Protein AF-A0A368FAE1-F1 (afdb_monomer)

Radius of gyration: 27.62 Å; Cα contacts (8 Å, |Δi|>4): 243; chains: 1; bounding box: 88×65×60 Å

Secondary structure (DSSP, 8-state):
---SHHHHHHHHHHHHHHHHHHSPPPHHHHHHHHHHHHHHHHHHHHHHHHHHHHHHHHHHHHHHHHHHHHHHHHHHTT--PPPPPPPPPPSSPPPPHHHHHHHHHHH-TTS-TT-EEEEETTEEEEHHHHGGGSTTPPPPHHHHHHHHHHHHHHHHH-TTSPPEEE--TTHHHHHHHH-GGGTTTTTTT--GGGSSEEEEEEEETTEEEEEEEETTTTEEEEE-TT----HHHHHHHHHHHHHHIIIIISSPPP-TT-EEEEE---

Mean predicted aligned error: 14.58 Å

Nearest PDB structures (foldseek):
  2ckg-assembly2_B  TM=9.629E-01  e=1.658E-20  Homo sapiens
  2xph-assembly1_A  TM=9.645E-01  e=3.099E-20  Homo sapiens
  2g4d-assembly2_C  TM=9.923E-01  e=8.602E-18  Homo sapiens
  2io1-assembly3_E  TM=9.627E-01  e=4.063E-18  Homo sapiens
  3zo5-assembly1_A  TM=9.420E-01  e=3.439E-16  Homo sapiens

InterPro domains:
  IPR003653 Ulp1 protease family, C-terminal catalytic domain [PF02902] (137-257)
  IPR003653 Ulp1 protease family, C-terminal catalytic domain [PS50600] (123-266)
  IPR038765 Papain-like cysteine peptidase superfamily [SSF54001] (92-263)

Solvent-accessible surface area (backbone atoms only — not comparable to full-atom values): 15571 Å² total; per-residue (Å²): 142,88,84,69,63,72,64,52,53,55,49,52,52,51,50,53,54,49,55,61,70,70,51,77,78,48,75,65,58,51,50,51,50,51,51,52,53,52,48,53,52,51,50,50,52,52,52,50,54,50,50,51,50,52,52,50,51,54,51,51,52,56,47,52,52,49,51,50,53,52,47,54,54,39,49,73,72,69,47,86,73,80,80,76,76,78,74,78,72,75,91,67,81,80,80,52,69,72,55,51,53,48,50,57,56,47,60,40,78,89,52,71,50,80,44,74,78,50,76,54,100,91,44,75,40,25,27,57,50,61,35,21,74,47,90,87,48,72,72,50,61,68,52,52,42,52,52,43,48,51,52,26,51,51,18,68,73,38,90,89,45,69,37,42,44,60,55,51,55,62,49,50,59,38,42,75,76,63,32,58,81,72,51,66,68,77,52,73,91,51,67,73,86,80,32,36,30,38,40,37,37,35,70,59,95,87,46,78,34,40,36,38,38,31,62,79,75,34,31,40,40,37,41,25,95,85,61,66,82,62,66,64,58,57,52,51,51,51,53,42,50,36,53,49,29,42,71,77,69,70,38,88,60,80,68,83,85,50,48,79,43,78,46,58,90,126

pLDDT: mean 84.07, std 15.81, range [32.69, 98.81]

Foldseek 3Di:
DDDPPVVVVVVVVVVVVVVVVPDDDDPVNVVVVVVVVVVVVVVVVVVVVVVVVVVVVVVVVVVVVVVVVVVVVCVVVVHDDDDDDPDDPPPDDDDDPVVVVVLVVLLPPVDDQQQFDDADPNQTDGSVQSNCVPDPRQHDQSVVQVVVVVVQVCQVVDPPHFREDEDGACVLVCCLPPNQVSCLCVCVPHDRLVTQKYWYWYDDPRAIWIWMQGNVQLEIETGDASLDDDVVSQVSVVRNVQVNCCSPVVDGDDSVPHYYYHDDDD

Sequence (266 aa):
MSSRSGGIEKLTELLSRMNTITQRPTPHTIFERFKDELREKTEREIALKEEIRIRNLAGLYRRETAEEDIRKNLELVGIRVPPRKPKVKDEFPPLPDEALDLCQRIWNRRLPQSEEFSEAFGIKLTRKDLSTLSGLDWLNDEVINFYLQLVCQRSTEAKDLPKAYAFNTFFYANISTKGYASVKRWTRKVDIFAHDVLLVPVHLSVHWCMAVIDLGKKRIDYYDSLLGRNQRCLEDLKNYLVEESKDKKKQPFSFDGWEFNLRTVS

Organism: Ancylostoma caninum (NCBI:txid29170)

Structure (mmCIF, N/CA/C/O backbone):
data_AF-A0A368FAE1-F1
#
_entry.id   AF-A0A368FAE1-F1
#
loop_
_atom_site.group_PDB
_atom_site.id
_atom_site.type_symbol
_atom_site.label_atom_id
_atom_site.label_alt_id
_atom_site.label_comp_id
_atom_site.label_asym_id
_atom_site.label_entity_id
_atom_site.label_seq_id
_atom_site.pdbx_PDB_ins_code
_atom_site.Cartn_x
_atom_site.Cartn_y
_atom_site.Cartn_z
_atom_site.occupancy
_atom_site.B_iso_or_equiv
_atom_site.auth_seq_id
_atom_site.auth_comp_id
_atom_site.auth_asym_id
_atom_site.auth_atom_id
_atom_site.pdbx_PDB_model_num
ATOM 1 N N . MET A 1 1 ? 66.736 18.858 -18.504 1.00 45.09 1 MET A N 1
ATOM 2 C CA . MET A 1 1 ? 66.319 18.609 -17.106 1.00 45.09 1 MET A CA 1
ATOM 3 C C . MET A 1 1 ? 64.839 18.231 -17.089 1.00 45.09 1 MET A C 1
ATOM 5 O O . MET A 1 1 ? 64.022 19.132 -17.075 1.00 45.09 1 MET A O 1
ATOM 9 N N . SER A 1 2 ? 64.474 16.946 -17.157 1.00 50.03 2 SER A N 1
ATOM 10 C CA . SER A 1 2 ? 63.122 16.477 -16.782 1.00 50.03 2 SER A CA 1
ATOM 11 C C . SER A 1 2 ? 63.081 14.945 -16.776 1.00 50.03 2 SER A C 1
ATOM 13 O O . SER A 1 2 ? 62.845 14.315 -17.799 1.00 50.03 2 SER A O 1
ATOM 15 N N . SER A 1 3 ? 63.407 14.328 -15.641 1.00 52.22 3 SER A N 1
ATOM 16 C CA . SER A 1 3 ? 63.222 12.878 -15.430 1.00 52.22 3 SER A CA 1
ATOM 17 C C . SER A 1 3 ? 63.124 12.500 -13.945 1.00 52.22 3 SER A C 1
ATOM 19 O O . SER A 1 3 ? 63.404 11.368 -13.565 1.00 52.22 3 SER A O 1
ATOM 21 N N . ARG A 1 4 ? 62.727 13.448 -13.079 1.00 50.34 4 ARG A N 1
ATOM 22 C CA . ARG A 1 4 ? 62.584 13.219 -11.628 1.00 50.34 4 ARG A CA 1
ATOM 23 C C . ARG A 1 4 ? 61.133 13.161 -11.119 1.00 50.34 4 ARG A C 1
ATOM 25 O O . ARG A 1 4 ? 60.956 12.751 -9.979 1.00 50.34 4 ARG A O 1
ATOM 32 N N . SER A 1 5 ? 60.102 13.505 -11.908 1.00 55.31 5 SER A N 1
ATOM 33 C CA . SER A 1 5 ? 58.715 13.565 -11.389 1.00 55.31 5 SER A CA 1
ATOM 34 C C . SER A 1 5 ? 57.984 12.214 -11.357 1.00 55.31 5 SER A C 1
ATOM 36 O O . SER A 1 5 ? 57.283 11.937 -10.390 1.00 55.31 5 SER A O 1
ATOM 38 N N . GLY A 1 6 ? 58.212 11.320 -12.327 1.00 56.19 6 GLY A N 1
ATOM 39 C CA . GLY A 1 6 ? 57.481 10.041 -12.408 1.00 56.19 6 GLY A CA 1
ATOM 40 C C . GLY A 1 6 ? 57.811 9.027 -11.300 1.00 56.19 6 GLY A C 1
ATOM 41 O O . GLY A 1 6 ? 57.015 8.137 -11.008 1.00 56.19 6 GLY A O 1
ATOM 42 N N . GLY A 1 7 ? 58.977 9.155 -10.655 1.00 60.44 7 GLY A N 1
ATOM 43 C CA . GLY A 1 7 ? 59.330 8.338 -9.488 1.00 60.44 7 GLY A CA 1
ATOM 44 C C . GLY A 1 7 ? 58.612 8.785 -8.213 1.00 60.44 7 GLY A C 1
ATOM 45 O O . GLY A 1 7 ? 58.253 7.951 -7.387 1.00 60.44 7 GLY A O 1
ATOM 46 N N . ILE A 1 8 ? 58.361 10.091 -8.080 1.00 64.62 8 ILE A N 1
ATOM 47 C CA . ILE A 1 8 ? 57.697 10.684 -6.914 1.00 64.62 8 ILE A CA 1
ATOM 48 C C . ILE A 1 8 ? 56.197 10.367 -6.942 1.00 64.62 8 ILE A C 1
ATOM 50 O O . ILE A 1 8 ? 55.649 10.020 -5.903 1.00 64.62 8 ILE A O 1
ATOM 54 N N . GLU A 1 9 ? 55.562 10.381 -8.119 1.00 69.00 9 GLU A N 1
ATOM 55 C CA . GLU A 1 9 ? 54.143 10.020 -8.288 1.00 69.00 9 GLU A CA 1
ATOM 56 C C . GLU A 1 9 ? 53.851 8.548 -7.963 1.00 69.00 9 GLU A C 1
ATOM 58 O O . GLU A 1 9 ? 52.876 8.233 -7.283 1.00 69.00 9 GLU A O 1
ATOM 63 N N . LYS A 1 10 ? 54.732 7.629 -8.376 1.00 71.31 10 LYS A N 1
ATOM 64 C CA . LYS A 1 10 ? 54.598 6.209 -8.008 1.00 71.31 10 LYS A CA 1
ATOM 65 C C . LYS A 1 10 ? 54.790 5.984 -6.510 1.00 71.31 10 LYS A C 1
ATOM 67 O O . LYS A 1 10 ? 54.129 5.127 -5.928 1.00 71.31 10 LYS A O 1
ATOM 72 N N . LEU A 1 11 ? 55.678 6.754 -5.880 1.00 66.81 11 LEU A N 1
ATOM 73 C CA . LEU A 1 11 ? 55.886 6.720 -4.434 1.00 66.81 11 LEU A CA 1
ATOM 74 C C . LEU A 1 11 ? 54.681 7.281 -3.673 1.00 66.81 11 LEU A C 1
ATOM 76 O O . LEU A 1 11 ? 54.269 6.669 -2.694 1.00 66.81 11 LEU A O 1
ATOM 80 N N . THR A 1 12 ? 54.070 8.382 -4.115 1.00 72.69 12 THR A N 1
ATOM 81 C CA . THR A 1 12 ? 52.861 8.923 -3.472 1.00 72.69 12 THR A CA 1
ATOM 82 C C . THR A 1 12 ? 51.652 8.009 -3.645 1.00 72.69 12 THR A C 1
ATOM 84 O O . THR A 1 12 ? 50.884 7.846 -2.696 1.00 72.69 12 THR A O 1
ATOM 87 N N . GLU A 1 13 ? 51.505 7.346 -4.793 1.00 73.50 13 GLU A N 1
ATOM 88 C CA . GLU A 1 13 ? 50.450 6.350 -5.004 1.00 73.50 13 GLU A CA 1
ATOM 89 C C . GLU A 1 13 ? 50.650 5.109 -4.117 1.00 73.50 13 GLU A C 1
ATOM 91 O O . GLU A 1 13 ? 49.707 4.641 -3.475 1.00 73.50 13 GLU A O 1
ATOM 96 N N . LEU A 1 14 ? 51.887 4.611 -4.001 1.00 69.75 14 LEU A N 1
ATOM 97 C CA . LEU A 1 14 ? 52.221 3.510 -3.093 1.00 69.75 14 LEU A CA 1
ATOM 98 C C . LEU A 1 14 ? 52.004 3.890 -1.625 1.00 69.75 14 LEU A C 1
ATOM 100 O O . LEU A 1 14 ? 51.426 3.107 -0.878 1.00 69.75 14 LEU A O 1
ATOM 104 N N . LEU A 1 15 ? 52.391 5.099 -1.214 1.00 64.62 15 LEU A N 1
ATOM 105 C CA . LEU A 1 15 ? 52.186 5.589 0.152 1.00 64.62 15 LEU A CA 1
ATOM 106 C C . LEU A 1 15 ? 50.697 5.801 0.474 1.00 64.62 15 LEU A C 1
ATOM 108 O O . LEU A 1 15 ? 50.266 5.497 1.584 1.00 64.62 15 LEU A O 1
ATOM 112 N N . SER A 1 16 ? 49.889 6.237 -0.496 1.00 67.94 16 SER A N 1
ATOM 113 C CA . SER A 1 16 ? 48.424 6.322 -0.373 1.00 67.94 16 SER A CA 1
ATOM 114 C C . SER A 1 16 ? 47.778 4.937 -0.208 1.00 67.94 16 SER A C 1
ATOM 116 O O . SER A 1 16 ? 46.932 4.732 0.670 1.00 67.94 16 SER A O 1
ATOM 118 N N . ARG A 1 17 ? 48.241 3.948 -0.985 1.00 63.94 17 ARG A N 1
ATOM 119 C CA . ARG A 1 17 ? 47.821 2.541 -0.868 1.00 63.94 17 ARG A CA 1
ATOM 120 C C . ARG A 1 17 ? 48.270 1.906 0.454 1.00 63.94 17 ARG A C 1
ATOM 122 O O . ARG A 1 17 ? 47.530 1.138 1.053 1.00 63.94 17 ARG A O 1
ATOM 129 N N . MET A 1 18 ? 49.450 2.255 0.962 1.00 60.19 18 MET A N 1
ATOM 130 C CA . MET A 1 18 ? 49.919 1.781 2.270 1.00 60.19 18 MET A CA 1
ATOM 131 C C . MET A 1 18 ? 49.143 2.419 3.431 1.00 60.19 18 MET A C 1
ATOM 133 O O . MET A 1 18 ? 48.822 1.721 4.388 1.00 60.19 18 MET A O 1
ATOM 137 N N . ASN A 1 19 ? 48.761 3.699 3.328 1.00 56.88 19 ASN A N 1
ATOM 138 C CA . ASN A 1 19 ? 47.920 4.375 4.327 1.00 56.88 19 ASN A CA 1
ATOM 139 C C . ASN A 1 19 ? 46.489 3.822 4.395 1.00 56.88 19 ASN A C 1
ATOM 141 O O . ASN A 1 19 ? 45.860 3.868 5.448 1.00 56.88 19 ASN A O 1
ATOM 145 N N . THR A 1 20 ? 45.965 3.285 3.293 1.00 58.53 20 THR A N 1
ATOM 146 C CA . THR A 1 20 ? 44.658 2.607 3.277 1.00 58.53 20 THR A CA 1
ATOM 147 C C . THR A 1 20 ? 44.727 1.185 3.839 1.00 58.53 20 THR A C 1
ATOM 149 O O . THR A 1 20 ? 43.736 0.706 4.383 1.00 58.53 20 THR A O 1
ATOM 152 N N . ILE A 1 21 ? 45.895 0.533 3.792 1.00 57.47 21 ILE A N 1
ATOM 153 C CA . ILE A 1 21 ? 46.136 -0.790 4.397 1.00 57.47 21 ILE A CA 1
ATOM 154 C C . ILE A 1 21 ? 46.327 -0.696 5.924 1.00 57.47 21 ILE A C 1
ATOM 156 O O . ILE A 1 21 ? 45.971 -1.626 6.646 1.00 57.47 21 ILE A O 1
ATOM 160 N N . THR A 1 22 ? 46.860 0.417 6.441 1.00 49.69 22 THR A N 1
ATOM 161 C CA . THR A 1 22 ? 47.112 0.610 7.884 1.00 49.69 22 THR A CA 1
ATOM 162 C C . THR A 1 22 ? 45.918 1.165 8.663 1.00 49.69 22 THR A C 1
ATOM 164 O O . THR A 1 22 ? 45.897 1.077 9.894 1.00 49.69 22 THR A O 1
ATOM 167 N N . GLN A 1 23 ? 44.898 1.698 7.985 1.00 56.56 23 GLN A N 1
ATOM 168 C CA . GLN A 1 23 ? 43.661 2.126 8.634 1.00 56.56 23 GLN A CA 1
ATOM 169 C C . GLN A 1 23 ? 42.785 0.912 8.946 1.00 56.56 23 GLN A C 1
ATOM 171 O O . GLN A 1 23 ? 42.188 0.301 8.061 1.00 56.56 23 GLN A O 1
ATOM 176 N N . ARG A 1 24 ? 42.683 0.567 10.237 1.00 56.41 24 ARG A N 1
ATOM 177 C CA . ARG A 1 24 ? 41.674 -0.394 10.696 1.00 56.41 24 ARG A CA 1
ATOM 178 C C . ARG A 1 24 ? 40.295 0.117 10.256 1.00 56.41 24 ARG A C 1
ATOM 180 O O . ARG A 1 24 ? 39.983 1.277 10.536 1.00 56.41 24 ARG A O 1
ATOM 187 N N . PRO A 1 25 ? 39.486 -0.707 9.570 1.00 61.03 25 PRO A N 1
ATOM 188 C CA . PRO A 1 25 ? 38.181 -0.279 9.094 1.00 61.03 25 PRO A CA 1
ATOM 189 C C . PRO A 1 25 ? 37.331 0.190 10.279 1.00 61.03 25 PRO A C 1
ATOM 191 O O . PRO A 1 25 ? 37.319 -0.434 11.342 1.00 61.03 25 PRO A O 1
ATOM 194 N N . THR A 1 26 ? 36.668 1.334 10.119 1.00 69.25 26 THR A N 1
ATOM 195 C CA . THR A 1 26 ? 35.807 1.894 11.158 1.00 69.25 26 THR A CA 1
ATOM 196 C C . THR A 1 26 ? 34.569 1.008 11.334 1.00 69.25 26 THR A C 1
ATOM 198 O O . THR A 1 26 ? 34.144 0.344 10.387 1.00 69.25 26 THR A O 1
ATOM 201 N N . PRO A 1 27 ? 33.923 1.009 12.513 1.00 67.06 27 PRO A N 1
ATOM 202 C CA . PRO A 1 27 ? 32.680 0.262 12.718 1.00 67.06 27 PRO A CA 1
ATOM 203 C C . PRO A 1 27 ? 31.609 0.547 11.649 1.00 67.06 27 PRO A C 1
ATOM 205 O O . PRO A 1 27 ? 30.878 -0.355 11.255 1.00 67.06 27 PRO A O 1
ATOM 208 N N . HIS A 1 28 ? 31.569 1.773 11.115 1.00 64.94 28 HIS A N 1
ATOM 209 C CA . HIS A 1 28 ? 30.674 2.155 10.022 1.00 64.94 28 HIS A CA 1
ATOM 210 C C . HIS A 1 28 ? 31.045 1.495 8.683 1.00 64.94 28 HIS A C 1
ATOM 212 O O . HIS A 1 28 ? 30.160 1.046 7.961 1.00 64.94 28 HIS A O 1
ATOM 218 N N . THR A 1 29 ? 32.330 1.417 8.318 1.00 65.38 29 THR A N 1
ATOM 219 C CA . THR A 1 29 ? 32.729 0.768 7.056 1.00 65.38 29 THR A CA 1
ATOM 220 C C . THR A 1 29 ? 32.592 -0.749 7.122 1.00 65.38 29 THR A C 1
ATOM 222 O O . THR A 1 29 ? 32.278 -1.369 6.110 1.00 65.38 29 THR A O 1
ATOM 225 N N . ILE A 1 30 ? 32.754 -1.346 8.306 1.00 65.44 30 ILE A N 1
ATOM 226 C CA . ILE A 1 30 ? 32.437 -2.761 8.546 1.00 65.44 30 ILE A CA 1
ATOM 227 C C . ILE A 1 30 ? 30.927 -2.999 8.397 1.00 65.44 30 ILE A C 1
ATOM 229 O O . ILE A 1 30 ? 30.521 -3.945 7.729 1.00 65.44 30 ILE A O 1
ATOM 233 N N . PHE A 1 31 ? 30.096 -2.126 8.974 1.00 62.28 31 PHE A N 1
ATOM 234 C CA . PHE A 1 31 ? 28.638 -2.231 8.899 1.00 62.28 31 PHE A CA 1
ATOM 235 C C . PHE A 1 31 ? 28.088 -2.073 7.474 1.00 62.28 31 PHE A C 1
ATOM 237 O O . PHE A 1 31 ? 27.226 -2.850 7.068 1.00 62.28 31 PHE A O 1
ATOM 244 N N . GLU A 1 32 ? 28.592 -1.115 6.691 1.00 64.38 32 GLU A N 1
ATOM 245 C CA . GLU A 1 32 ? 28.157 -0.961 5.295 1.00 64.38 32 GLU A CA 1
ATOM 246 C C . GLU A 1 32 ? 28.615 -2.134 4.420 1.00 64.38 32 GLU A C 1
ATOM 248 O O . GLU A 1 32 ? 27.805 -2.663 3.666 1.00 64.38 32 GLU A O 1
ATOM 253 N N . ARG A 1 33 ? 29.841 -2.650 4.605 1.00 65.00 33 ARG A N 1
ATOM 254 C CA . ARG A 1 33 ? 30.271 -3.887 3.925 1.00 65.00 33 ARG A CA 1
ATOM 255 C C . ARG A 1 33 ? 29.379 -5.074 4.267 1.00 65.00 33 ARG A C 1
ATOM 257 O O . ARG A 1 33 ? 28.996 -5.818 3.377 1.00 65.00 33 ARG A O 1
ATOM 264 N N . PHE A 1 34 ? 29.005 -5.224 5.535 1.00 65.88 34 PHE A N 1
ATOM 265 C CA . PHE A 1 34 ? 28.087 -6.278 5.959 1.00 65.88 34 PHE A CA 1
ATOM 266 C C . PHE A 1 34 ? 26.699 -6.133 5.312 1.00 65.88 34 PHE A C 1
ATOM 268 O O . PHE A 1 34 ? 26.099 -7.124 4.900 1.00 65.88 34 PHE A O 1
ATOM 275 N N . LYS A 1 35 ? 26.186 -4.904 5.176 1.00 59.75 35 LYS A N 1
ATOM 276 C CA . LYS A 1 35 ? 24.929 -4.644 4.457 1.00 59.75 35 LYS A CA 1
ATOM 277 C C . LYS A 1 35 ? 25.039 -4.981 2.975 1.00 59.75 35 LYS A C 1
ATOM 279 O O . LYS A 1 35 ? 24.108 -5.578 2.442 1.00 59.75 35 LYS A O 1
ATOM 284 N N . ASP A 1 36 ? 26.145 -4.635 2.330 1.00 68.81 36 ASP A N 1
ATOM 285 C CA . ASP A 1 36 ? 26.379 -4.955 0.921 1.00 68.81 36 ASP A CA 1
ATOM 286 C C . ASP A 1 36 ? 26.526 -6.467 0.703 1.00 68.81 36 ASP A C 1
ATOM 288 O O . ASP A 1 36 ? 25.920 -7.013 -0.214 1.00 68.81 36 ASP A O 1
ATOM 292 N N . GLU A 1 37 ? 27.213 -7.177 1.601 1.00 68.19 37 GLU A N 1
ATOM 293 C CA . GLU A 1 37 ? 27.306 -8.642 1.581 1.00 68.19 37 GLU A CA 1
ATOM 294 C C . GLU A 1 37 ? 25.937 -9.314 1.759 1.00 68.19 37 GLU A C 1
ATOM 296 O O . GLU A 1 37 ? 25.628 -10.294 1.077 1.00 68.19 37 GLU A O 1
ATOM 301 N N . LEU A 1 38 ? 25.085 -8.790 2.648 1.00 64.31 38 LEU A N 1
ATOM 302 C CA . LEU A 1 38 ? 23.715 -9.282 2.809 1.00 64.31 38 LEU A CA 1
ATOM 303 C C . LEU A 1 38 ? 22.863 -9.033 1.559 1.00 64.31 38 LEU A C 1
ATOM 305 O O . LEU A 1 38 ? 22.101 -9.921 1.168 1.00 64.31 38 LEU A O 1
ATOM 309 N N . ARG A 1 39 ? 22.994 -7.863 0.918 1.00 66.25 39 ARG A N 1
ATOM 310 C CA . ARG A 1 39 ? 22.319 -7.564 -0.356 1.00 66.25 39 ARG A CA 1
ATOM 311 C C . ARG A 1 39 ? 22.772 -8.526 -1.442 1.00 66.25 39 ARG A C 1
ATOM 313 O O . ARG A 1 39 ? 21.930 -9.188 -2.032 1.00 66.25 39 ARG A O 1
ATOM 320 N N . GLU A 1 40 ? 24.078 -8.681 -1.629 1.00 72.38 40 GLU A N 1
ATOM 321 C CA . GLU A 1 40 ? 24.642 -9.549 -2.661 1.00 72.38 40 GLU A CA 1
ATOM 322 C C . GLU A 1 40 ? 24.247 -11.017 -2.432 1.00 72.38 40 GLU A C 1
ATOM 324 O O . GLU A 1 40 ? 23.908 -11.744 -3.365 1.00 72.38 40 GLU A O 1
ATOM 329 N N . LYS A 1 41 ? 24.214 -11.466 -1.171 1.00 66.00 41 LYS A N 1
ATOM 330 C CA . LYS A 1 41 ? 23.719 -12.801 -0.817 1.00 66.00 41 LYS A CA 1
ATOM 331 C C . LYS A 1 41 ? 22.235 -12.975 -1.155 1.00 66.00 41 LYS A C 1
ATOM 333 O O . LYS A 1 41 ? 21.858 -14.020 -1.681 1.00 66.00 41 LYS A O 1
ATOM 338 N N . THR A 1 42 ? 21.418 -11.960 -0.886 1.00 62.72 42 THR A N 1
ATOM 339 C CA . THR A 1 42 ? 19.978 -11.960 -1.190 1.00 62.72 42 THR A CA 1
ATOM 340 C C . THR A 1 42 ? 19.732 -11.946 -2.702 1.00 62.72 42 THR A C 1
ATOM 342 O O . THR A 1 42 ? 18.922 -12.719 -3.205 1.00 62.72 42 THR A O 1
ATOM 345 N N . GLU A 1 43 ? 20.480 -11.132 -3.448 1.00 72.38 43 GLU A N 1
ATOM 346 C CA . GLU A 1 43 ? 20.435 -11.066 -4.913 1.00 72.38 43 GLU A CA 1
ATOM 347 C C . GLU A 1 43 ? 20.826 -12.403 -5.549 1.00 72.38 43 GLU A C 1
ATOM 349 O O . GLU A 1 43 ? 20.139 -12.882 -6.452 1.00 72.38 43 GLU A O 1
ATOM 354 N N . ARG A 1 44 ? 21.873 -13.060 -5.031 1.00 67.56 44 ARG A N 1
ATOM 355 C CA . ARG A 1 44 ? 22.266 -14.411 -5.462 1.00 67.56 44 ARG A CA 1
ATOM 356 C C . ARG A 1 44 ? 21.172 -15.443 -5.191 1.00 67.56 44 ARG A C 1
ATOM 358 O O . ARG A 1 44 ? 20.931 -16.296 -6.040 1.00 67.56 44 ARG A O 1
ATOM 365 N N . GLU A 1 45 ? 20.496 -15.374 -4.045 1.00 65.56 45 GLU A N 1
ATOM 366 C CA . GLU A 1 45 ? 19.373 -16.270 -3.734 1.00 65.56 45 GLU A CA 1
ATOM 367 C C . GLU A 1 45 ? 18.178 -16.063 -4.674 1.00 65.56 45 GLU A C 1
ATOM 369 O O . GLU A 1 45 ? 17.575 -17.039 -5.125 1.00 65.56 45 GLU A O 1
ATOM 374 N N . ILE A 1 46 ? 17.847 -14.810 -4.997 1.00 63.88 46 ILE A N 1
ATOM 375 C CA . ILE A 1 46 ? 16.774 -14.472 -5.942 1.00 63.88 46 ILE A CA 1
ATOM 376 C C . ILE A 1 46 ? 17.130 -14.965 -7.349 1.00 63.88 46 ILE A C 1
ATOM 378 O O . ILE A 1 46 ? 16.316 -15.637 -7.986 1.00 63.88 46 ILE A O 1
ATOM 382 N N . ALA A 1 47 ? 18.355 -14.700 -7.811 1.00 72.44 47 ALA A N 1
ATOM 383 C CA . ALA A 1 47 ? 18.835 -15.151 -9.114 1.00 72.44 47 ALA A CA 1
ATOM 384 C C . ALA A 1 47 ? 18.805 -16.683 -9.234 1.00 72.44 47 ALA A C 1
ATOM 386 O O . ALA A 1 47 ? 18.327 -17.214 -10.235 1.00 72.44 47 ALA A O 1
ATOM 387 N N . LEU A 1 48 ? 19.234 -17.397 -8.187 1.00 73.06 48 LEU A N 1
ATOM 388 C CA . LEU A 1 48 ? 19.198 -18.859 -8.149 1.00 73.06 48 LEU A CA 1
ATOM 389 C C . LEU A 1 48 ? 17.761 -19.400 -8.216 1.00 73.06 48 LEU A C 1
ATOM 391 O O . LEU A 1 48 ? 17.496 -20.365 -8.935 1.00 73.06 48 LEU A O 1
ATOM 395 N N . LYS A 1 49 ? 16.817 -18.783 -7.493 1.00 65.62 49 LYS A N 1
ATOM 396 C CA . LYS A 1 49 ? 15.396 -19.166 -7.547 1.00 65.62 49 LYS A CA 1
ATOM 397 C C . LYS A 1 49 ? 14.811 -18.977 -8.948 1.00 65.62 49 LYS A C 1
ATOM 399 O O . LYS A 1 49 ? 14.093 -19.860 -9.420 1.00 65.62 49 LYS A O 1
ATOM 404 N N . GLU A 1 50 ? 15.140 -17.879 -9.627 1.00 56.50 50 GLU A N 1
ATOM 405 C CA . GLU A 1 50 ? 14.653 -17.627 -10.987 1.00 56.50 50 GLU A CA 1
ATOM 406 C C . GLU A 1 50 ? 15.304 -18.561 -12.016 1.00 56.50 50 GLU A C 1
ATOM 408 O O . GLU A 1 50 ? 14.615 -19.094 -12.885 1.00 56.50 50 GLU A O 1
ATOM 413 N N . GLU A 1 51 ? 16.596 -18.867 -11.881 1.00 66.06 51 GLU A N 1
ATOM 414 C CA . GLU A 1 51 ? 17.271 -19.852 -12.733 1.00 66.06 51 GLU A CA 1
ATOM 415 C C . GLU A 1 51 ? 16.623 -21.241 -12.607 1.00 66.06 51 GLU A C 1
ATOM 417 O O . GLU A 1 51 ? 16.349 -21.907 -13.611 1.00 66.06 51 GLU A O 1
ATOM 422 N N . ILE A 1 52 ? 16.308 -21.665 -11.378 1.00 63.66 52 ILE A N 1
ATOM 423 C CA . ILE A 1 52 ? 15.574 -22.909 -11.119 1.00 63.66 52 ILE A CA 1
ATOM 424 C C . ILE A 1 52 ? 14.189 -22.860 -11.777 1.00 63.66 52 ILE A C 1
ATOM 426 O O . ILE A 1 52 ? 13.789 -23.833 -12.424 1.00 63.66 52 ILE A O 1
ATOM 430 N N . ARG A 1 53 ? 13.467 -21.735 -11.676 1.00 72.44 53 ARG A N 1
ATOM 431 C CA . ARG A 1 53 ? 12.156 -21.548 -12.319 1.00 72.44 53 ARG A CA 1
ATOM 432 C C . ARG A 1 53 ? 12.244 -21.679 -13.840 1.00 72.44 53 ARG A C 1
ATOM 434 O O . ARG A 1 53 ? 11.481 -22.451 -14.423 1.00 72.44 53 ARG A O 1
ATOM 441 N N . ILE A 1 54 ? 13.197 -20.997 -14.477 1.00 61.94 54 ILE A N 1
ATOM 442 C CA . ILE A 1 54 ? 13.428 -21.046 -15.930 1.00 61.94 54 ILE A CA 1
ATOM 443 C C . ILE A 1 54 ? 13.809 -22.463 -16.368 1.00 61.94 54 ILE A C 1
ATOM 445 O O . ILE A 1 54 ? 13.259 -22.982 -17.341 1.00 61.94 54 ILE A O 1
ATOM 449 N N . ARG A 1 55 ? 14.704 -23.134 -15.632 1.00 64.12 55 ARG A N 1
ATOM 450 C CA . ARG A 1 55 ? 15.088 -24.527 -15.904 1.00 64.12 55 ARG A CA 1
ATOM 451 C C . ARG A 1 55 ? 13.886 -25.469 -15.809 1.00 64.12 55 ARG A C 1
ATOM 453 O O . ARG A 1 55 ? 13.746 -26.348 -16.663 1.00 64.12 55 ARG A O 1
ATOM 460 N N . ASN A 1 56 ? 13.017 -25.280 -14.816 1.00 55.47 56 ASN A N 1
ATOM 461 C CA . ASN A 1 56 ? 11.791 -26.062 -14.654 1.00 55.47 56 ASN A CA 1
ATOM 462 C C . ASN A 1 56 ? 10.803 -25.817 -15.804 1.00 55.47 56 ASN A C 1
ATOM 464 O O . ASN A 1 56 ? 10.298 -26.782 -16.377 1.00 55.47 56 ASN A O 1
ATOM 468 N N . LEU A 1 57 ? 10.590 -24.558 -16.205 1.00 63.50 57 LEU A N 1
ATOM 469 C CA . LEU A 1 57 ? 9.755 -24.193 -17.357 1.00 63.50 57 LEU A CA 1
ATOM 470 C C . LEU A 1 57 ? 10.289 -24.787 -18.669 1.00 63.50 57 LEU A C 1
ATOM 472 O O . LEU A 1 57 ? 9.537 -25.403 -19.419 1.00 63.50 57 LEU A O 1
ATOM 476 N N . ALA A 1 58 ? 11.597 -24.697 -18.919 1.00 64.06 58 ALA A N 1
ATOM 477 C CA . ALA A 1 58 ? 12.227 -25.316 -20.086 1.00 64.06 58 ALA A CA 1
ATOM 478 C C . ALA A 1 58 ? 12.125 -26.855 -20.057 1.00 64.06 58 ALA A C 1
ATOM 480 O O . ALA A 1 58 ? 12.002 -27.501 -21.099 1.00 64.06 58 ALA A O 1
ATOM 481 N N . GLY A 1 59 ? 12.172 -27.458 -18.864 1.00 68.69 59 GLY A N 1
ATOM 482 C CA . GLY A 1 59 ? 11.930 -28.885 -18.658 1.00 68.69 59 GLY A CA 1
ATOM 483 C C . GLY A 1 59 ? 10.495 -29.299 -18.991 1.00 68.69 59 GLY A C 1
ATOM 484 O O . GLY A 1 59 ? 10.303 -30.316 -19.654 1.00 68.69 59 GLY A O 1
ATOM 485 N N . LEU A 1 60 ? 9.507 -28.501 -18.582 1.00 63.84 60 LEU A N 1
ATOM 486 C CA . LEU A 1 60 ? 8.098 -28.697 -18.930 1.00 63.84 60 LEU A CA 1
ATOM 487 C C . LEU A 1 60 ? 7.877 -28.580 -20.441 1.00 63.84 60 LEU A C 1
ATOM 489 O O . LEU A 1 60 ? 7.264 -29.465 -21.026 1.00 63.84 60 LEU A O 1
ATOM 493 N N . TYR A 1 61 ? 8.457 -27.564 -21.084 1.00 59.91 61 TYR A N 1
ATOM 494 C CA . TYR A 1 61 ? 8.331 -27.359 -22.529 1.00 59.91 61 TYR A CA 1
ATOM 495 C C . TYR A 1 61 ? 8.896 -28.538 -23.336 1.00 59.91 61 TYR A C 1
ATOM 497 O O . TYR A 1 61 ? 8.240 -29.046 -24.239 1.00 59.91 61 TYR A O 1
ATOM 505 N N . ARG A 1 62 ? 10.080 -29.050 -22.960 1.00 68.31 62 ARG A N 1
ATOM 506 C CA . ARG A 1 62 ? 10.668 -30.250 -23.589 1.00 68.31 62 ARG A CA 1
ATOM 507 C C . ARG A 1 62 ? 9.819 -31.510 -23.401 1.00 68.31 62 ARG A C 1
ATOM 509 O O . ARG A 1 62 ? 9.797 -32.364 -24.285 1.00 68.31 62 ARG A O 1
ATOM 516 N N . ARG A 1 63 ? 9.153 -31.651 -22.249 1.00 66.12 63 ARG A N 1
ATOM 517 C CA . ARG A 1 63 ? 8.216 -32.759 -22.010 1.00 66.12 63 ARG A CA 1
ATOM 518 C C . ARG A 1 63 ? 6.985 -32.626 -22.894 1.00 66.12 63 ARG A C 1
ATOM 520 O O . ARG A 1 63 ? 6.627 -33.605 -23.531 1.00 66.12 63 ARG A O 1
ATOM 527 N N . GLU A 1 64 ? 6.406 -31.430 -23.005 1.00 67.25 64 GLU A N 1
ATOM 528 C CA . GLU A 1 64 ? 5.252 -31.197 -23.881 1.00 67.25 64 GLU A CA 1
ATOM 529 C C . GLU A 1 64 ? 5.564 -31.519 -25.349 1.00 67.25 64 GLU A C 1
ATOM 531 O O . GLU A 1 64 ? 4.757 -32.178 -26.004 1.00 67.25 64 GLU A O 1
ATOM 536 N N . THR A 1 65 ? 6.738 -31.122 -25.854 1.00 73.50 65 THR A N 1
ATOM 537 C CA . THR A 1 65 ? 7.146 -31.436 -27.234 1.00 73.50 65 THR A CA 1
ATOM 538 C C . THR A 1 65 ? 7.357 -32.936 -27.443 1.00 73.50 65 THR A C 1
ATOM 540 O O . THR A 1 65 ? 6.890 -33.493 -28.431 1.00 73.50 65 THR A O 1
ATOM 543 N N . ALA A 1 66 ? 8.002 -33.620 -26.489 1.00 72.62 66 ALA A N 1
ATOM 544 C CA . ALA A 1 66 ? 8.218 -35.065 -26.572 1.00 72.62 66 ALA A CA 1
ATOM 545 C C . ALA A 1 66 ? 6.900 -35.854 -26.475 1.00 72.62 66 ALA A C 1
ATOM 547 O O . ALA A 1 66 ? 6.709 -36.836 -27.188 1.00 72.62 66 ALA A O 1
ATOM 548 N N . GLU A 1 67 ? 5.971 -35.418 -25.623 1.00 70.94 67 GLU A N 1
ATOM 549 C CA . GLU A 1 67 ? 4.624 -35.983 -25.532 1.00 70.94 67 GLU A CA 1
ATOM 550 C C . GLU A 1 67 ? 3.831 -35.783 -26.828 1.00 70.94 67 GLU A C 1
ATOM 552 O O . GLU A 1 67 ? 3.093 -36.680 -27.235 1.00 70.94 67 GLU A O 1
ATOM 557 N N . GLU A 1 68 ? 3.986 -34.640 -27.501 1.00 72.88 68 GLU A N 1
ATOM 558 C CA . GLU A 1 68 ? 3.381 -34.391 -28.813 1.00 72.88 68 GLU A CA 1
ATOM 559 C C . GLU A 1 68 ? 3.940 -35.301 -29.903 1.00 72.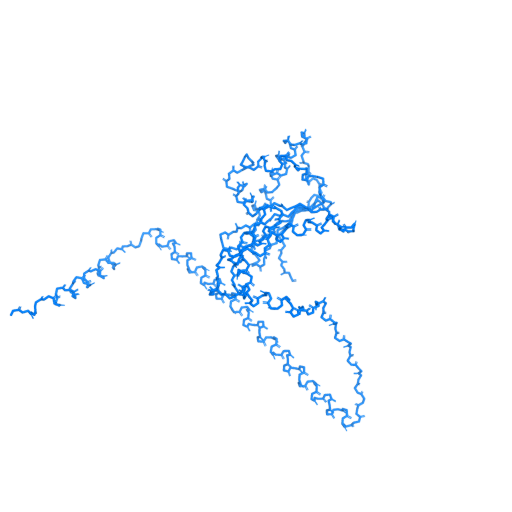88 68 GLU A C 1
ATOM 561 O O . GLU A 1 68 ? 3.162 -35.847 -30.689 1.00 72.88 68 GLU A O 1
ATOM 566 N N . ASP A 1 69 ? 5.251 -35.520 -29.925 1.00 77.12 69 ASP A N 1
ATOM 567 C CA . ASP A 1 69 ? 5.884 -36.427 -30.882 1.00 77.12 69 ASP A CA 1
ATOM 568 C C . ASP A 1 69 ? 5.473 -37.884 -30.632 1.00 77.12 69 ASP A C 1
ATOM 570 O O . ASP A 1 69 ? 5.097 -38.599 -31.564 1.00 77.12 69 ASP A O 1
ATOM 574 N N . ILE A 1 70 ? 5.448 -38.319 -29.366 1.00 73.44 70 ILE A N 1
ATOM 575 C CA . ILE A 1 70 ? 4.944 -39.644 -28.975 1.00 73.44 70 ILE A CA 1
ATOM 576 C C . ILE A 1 70 ? 3.475 -39.792 -29.376 1.00 73.44 70 ILE A C 1
ATOM 578 O O . ILE A 1 70 ? 3.093 -40.814 -29.942 1.00 73.44 70 ILE A O 1
ATOM 582 N N . ARG A 1 71 ? 2.645 -38.773 -29.137 1.00 73.12 71 ARG A N 1
ATOM 583 C CA . ARG A 1 71 ? 1.226 -38.799 -29.498 1.00 73.12 71 ARG A CA 1
ATOM 584 C C . ARG A 1 71 ? 1.016 -38.907 -31.007 1.00 73.12 71 ARG A C 1
ATOM 586 O O . ARG A 1 71 ? 0.238 -39.759 -31.429 1.00 73.12 71 ARG A O 1
ATOM 593 N N . LYS A 1 72 ? 1.703 -38.087 -31.809 1.00 77.25 72 LYS A N 1
ATOM 594 C CA . LYS A 1 72 ? 1.638 -38.160 -33.280 1.00 77.25 72 LYS A CA 1
ATOM 595 C C . LYS A 1 72 ? 2.053 -39.545 -33.777 1.00 77.25 72 LYS A C 1
ATOM 597 O O . LYS A 1 72 ? 1.388 -40.105 -34.643 1.00 77.25 72 LYS A O 1
ATOM 602 N N . ASN A 1 73 ? 3.096 -40.126 -33.185 1.00 78.25 73 ASN A N 1
ATOM 603 C CA . ASN A 1 73 ? 3.541 -41.480 -33.512 1.00 78.25 73 ASN A CA 1
ATOM 604 C C . A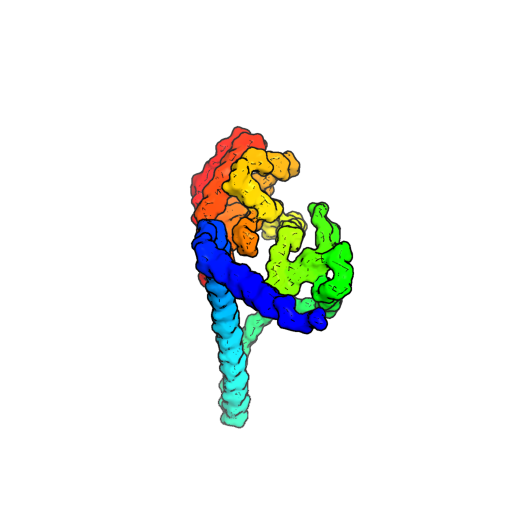SN A 1 73 ? 2.503 -42.552 -33.135 1.00 78.25 73 ASN A C 1
ATOM 606 O O . ASN A 1 73 ? 2.270 -43.469 -33.915 1.00 78.25 73 ASN A O 1
ATOM 610 N N . LEU A 1 74 ? 1.838 -42.436 -31.982 1.00 75.00 74 LEU A N 1
ATOM 611 C CA . LEU A 1 74 ? 0.771 -43.362 -31.577 1.00 75.00 74 LEU A CA 1
ATOM 612 C C . LEU A 1 74 ? -0.463 -43.262 -32.491 1.00 75.00 74 LEU A C 1
ATOM 614 O O . LEU A 1 74 ? -1.036 -44.290 -32.855 1.00 75.00 74 LEU A O 1
ATOM 618 N N . GLU A 1 75 ? -0.838 -42.048 -32.905 1.00 78.50 75 GLU A N 1
ATOM 619 C CA . GLU A 1 75 ? -1.929 -41.816 -33.861 1.00 78.50 75 GLU A CA 1
ATOM 620 C C . GLU A 1 75 ? -1.599 -42.409 -35.247 1.00 78.50 75 GLU A C 1
ATOM 622 O O . GLU A 1 75 ? -2.455 -43.055 -35.851 1.00 78.50 75 GLU A O 1
ATOM 627 N N . LEU A 1 76 ? -0.347 -42.288 -35.714 1.00 76.94 76 LEU A N 1
ATOM 628 C CA . LEU A 1 76 ? 0.134 -42.915 -36.958 1.00 76.94 76 LEU A CA 1
ATOM 629 C C . LEU A 1 76 ? 0.067 -44.451 -36.925 1.00 76.94 76 LEU A C 1
ATOM 631 O O . LEU A 1 76 ? -0.190 -45.076 -37.951 1.00 76.94 76 LEU A O 1
ATOM 635 N N . VAL A 1 77 ? 0.259 -45.060 -35.751 1.00 80.19 77 VAL A N 1
ATOM 636 C CA . VAL A 1 77 ? 0.175 -46.520 -35.535 1.00 80.19 77 VAL A CA 1
ATOM 637 C C . VAL A 1 77 ? -1.280 -46.983 -35.298 1.00 80.19 77 VAL A C 1
ATOM 639 O O . VAL A 1 77 ? -1.543 -48.160 -35.062 1.00 80.19 77 VAL A O 1
ATOM 642 N N . GLY A 1 78 ? -2.262 -46.080 -35.405 1.00 68.56 78 GLY A N 1
ATOM 643 C CA . GLY A 1 78 ? -3.690 -46.400 -35.306 1.00 68.56 78 GLY A CA 1
ATOM 644 C C . GLY A 1 78 ? -4.219 -46.520 -33.873 1.00 68.56 78 GLY A C 1
ATOM 645 O O . GLY A 1 78 ? -5.351 -46.967 -33.670 1.00 68.56 78 GLY A O 1
ATOM 646 N N . ILE A 1 79 ? -3.439 -46.106 -32.869 1.00 71.81 79 ILE A N 1
ATOM 647 C CA . ILE A 1 79 ? -3.867 -46.080 -31.468 1.00 71.81 79 ILE A CA 1
ATOM 648 C C . ILE A 1 79 ? -4.679 -44.801 -31.230 1.00 71.81 79 ILE A C 1
ATOM 650 O O . ILE A 1 79 ? -4.178 -43.687 -31.373 1.00 71.81 79 ILE A O 1
ATOM 654 N N . ARG A 1 80 ? -5.951 -44.948 -30.837 1.00 67.88 80 ARG A N 1
ATOM 655 C CA . ARG A 1 80 ? -6.808 -43.807 -30.473 1.00 67.88 80 ARG A CA 1
ATOM 656 C C . ARG A 1 80 ? -6.359 -43.205 -29.142 1.00 67.88 80 ARG A C 1
ATOM 658 O O . ARG A 1 80 ? -6.647 -43.755 -28.081 1.00 67.88 80 ARG A O 1
ATOM 665 N N . VAL A 1 81 ? -5.696 -42.053 -29.202 1.00 65.62 81 VAL A N 1
ATOM 666 C CA . VAL A 1 81 ? -5.315 -41.269 -28.021 1.00 65.62 81 VAL A CA 1
ATOM 667 C C . VAL A 1 81 ? -6.519 -40.427 -27.560 1.00 65.62 81 VAL A C 1
ATOM 669 O O . VAL A 1 81 ? -7.136 -39.756 -28.392 1.00 65.62 81 VAL A O 1
ATOM 672 N N . PRO A 1 82 ? -6.900 -40.447 -26.267 1.00 66.50 82 PRO A N 1
ATOM 673 C CA . PRO A 1 82 ? -7.999 -39.624 -25.767 1.00 66.50 82 PRO A CA 1
ATOM 674 C C . PRO A 1 82 ? -7.728 -38.125 -25.997 1.00 66.50 82 PRO A C 1
ATOM 676 O O . PRO A 1 82 ? -6.572 -37.690 -25.940 1.00 66.50 82 PRO A O 1
ATOM 679 N N . PRO A 1 83 ? -8.771 -37.309 -26.252 1.00 61.16 83 PRO A N 1
ATOM 680 C CA . PRO A 1 83 ? -8.603 -35.876 -26.460 1.00 61.16 83 PRO A CA 1
ATOM 681 C C . PRO A 1 83 ? -7.948 -35.236 -25.230 1.00 61.16 83 PRO A C 1
ATOM 683 O O . PRO A 1 83 ? -8.279 -35.571 -24.090 1.00 61.16 83 PRO A O 1
ATOM 686 N N . ARG A 1 84 ? -7.009 -34.304 -25.465 1.00 57.31 84 ARG A N 1
ATOM 687 C CA . ARG A 1 84 ? -6.386 -33.514 -24.391 1.00 57.31 84 ARG A CA 1
ATOM 688 C C . ARG A 1 84 ? -7.507 -32.890 -23.559 1.00 57.31 84 ARG A C 1
ATOM 690 O O . ARG A 1 84 ? -8.425 -32.294 -24.123 1.00 57.31 84 ARG A O 1
ATOM 697 N N . LYS A 1 85 ? -7.406 -32.980 -22.228 1.00 54.03 85 LYS A N 1
ATOM 698 C CA . LYS A 1 85 ? -8.173 -32.077 -21.361 1.00 54.03 85 LYS A CA 1
ATOM 699 C C . LYS A 1 85 ? -7.866 -30.652 -21.845 1.00 54.03 85 LYS A C 1
ATOM 701 O O . LYS A 1 85 ? -6.683 -30.367 -22.056 1.00 54.03 85 LYS A O 1
ATOM 706 N N . PRO A 1 86 ? -8.872 -29.801 -22.105 1.00 54.50 86 PRO A N 1
ATOM 707 C CA . PRO A 1 86 ? -8.617 -28.445 -22.568 1.00 54.50 86 PRO A CA 1
ATOM 708 C C . PRO A 1 86 ? -7.637 -27.782 -21.600 1.00 54.50 86 PRO A C 1
ATOM 710 O O . PRO A 1 86 ? -7.856 -27.814 -20.387 1.00 54.50 86 PRO A O 1
ATOM 713 N N . LYS A 1 87 ? -6.527 -27.251 -22.134 1.00 56.00 87 LYS A N 1
ATOM 714 C CA . LYS A 1 87 ? -5.626 -26.406 -21.348 1.00 56.00 87 LYS A CA 1
ATOM 715 C C . LYS A 1 87 ? -6.507 -25.308 -20.755 1.00 56.00 87 LYS A C 1
ATOM 717 O O . LYS A 1 87 ? -7.301 -24.719 -21.493 1.00 56.00 87 LYS A O 1
ATOM 722 N N . VAL A 1 88 ? -6.435 -25.109 -19.438 1.00 60.03 88 VAL A N 1
ATOM 723 C CA . VAL A 1 88 ? -7.103 -23.981 -18.778 1.00 60.03 88 VAL A CA 1
ATOM 724 C C . VAL A 1 88 ? -6.725 -22.751 -19.596 1.00 60.03 88 VAL A C 1
ATOM 726 O O . VAL A 1 88 ? -5.537 -22.529 -19.832 1.00 60.03 88 VAL A O 1
ATOM 729 N N . LYS A 1 89 ? -7.723 -22.057 -20.161 1.00 55.16 89 LYS A N 1
ATOM 730 C CA . LYS A 1 89 ? -7.479 -20.816 -20.900 1.00 55.16 89 LYS A CA 1
ATOM 731 C C . LYS A 1 89 ? -6.648 -19.932 -19.983 1.00 55.16 89 LYS A C 1
ATOM 733 O O . LYS A 1 89 ? -7.021 -19.789 -18.823 1.00 55.16 89 LYS A O 1
ATOM 738 N N . ASP A 1 90 ? -5.550 -19.393 -20.496 1.00 54.22 90 ASP A N 1
ATOM 739 C CA . ASP A 1 90 ? -4.797 -18.383 -19.765 1.00 54.22 90 ASP A CA 1
ATOM 740 C C . ASP A 1 90 ? -5.797 -17.286 -19.365 1.00 54.22 90 ASP A C 1
ATOM 742 O O . ASP A 1 90 ? -6.498 -16.742 -20.225 1.00 54.22 90 ASP A O 1
ATOM 746 N N . GLU A 1 91 ? -5.990 -17.082 -18.060 1.00 67.44 91 GLU A N 1
ATOM 747 C CA . GLU A 1 91 ? -7.068 -16.233 -17.524 1.00 67.44 91 GLU A CA 1
ATOM 748 C C . GLU A 1 91 ? -6.816 -14.743 -17.811 1.00 67.44 91 GLU A C 1
ATOM 750 O O . GLU A 1 91 ? -7.689 -13.903 -17.585 1.00 67.44 91 GLU A O 1
ATOM 755 N N . PHE A 1 92 ? -5.637 -14.411 -18.345 1.00 78.44 92 PHE A N 1
ATOM 756 C CA . PHE A 1 92 ? -5.206 -13.053 -18.630 1.00 78.44 92 PHE A CA 1
ATOM 757 C C . PHE A 1 92 ? -5.351 -12.718 -20.122 1.00 78.44 92 PHE A C 1
ATOM 759 O O . PHE A 1 92 ? -4.788 -13.413 -20.972 1.00 78.44 92 PHE A O 1
ATOM 766 N N . PRO A 1 93 ? -6.089 -11.648 -20.475 1.00 84.12 93 PRO A N 1
ATOM 767 C CA . PRO A 1 93 ? -6.195 -11.211 -21.860 1.00 84.12 93 PRO A CA 1
ATOM 768 C C . PRO A 1 93 ? -4.834 -10.715 -22.379 1.00 84.12 93 PRO A C 1
ATOM 770 O O . PRO A 1 93 ? -4.066 -10.127 -21.610 1.00 84.12 93 PRO A O 1
ATOM 773 N N . PRO A 1 94 ? -4.529 -10.905 -23.677 1.00 86.19 94 PRO A N 1
ATOM 774 C CA . PRO A 1 94 ? -3.339 -10.314 -24.271 1.00 86.19 94 PRO A CA 1
ATOM 775 C C . PRO A 1 94 ? -3.425 -8.787 -24.210 1.00 86.19 94 PRO A C 1
ATOM 777 O O . PRO A 1 94 ? -4.509 -8.204 -24.304 1.00 86.19 94 PRO A O 1
ATOM 780 N N . LEU A 1 95 ? -2.269 -8.141 -24.068 1.00 87.88 95 LEU A N 1
ATOM 781 C CA . LEU A 1 95 ? -2.186 -6.687 -24.120 1.00 87.88 95 LEU A CA 1
ATOM 782 C C . LEU A 1 95 ? -2.574 -6.189 -25.524 1.00 87.88 95 LEU A C 1
ATOM 784 O O . LEU A 1 95 ? -2.045 -6.719 -26.502 1.00 87.88 95 LEU A O 1
ATOM 788 N N . PRO A 1 96 ? -3.458 -5.180 -25.641 1.00 92.56 96 PRO A N 1
ATOM 789 C CA . PRO A 1 96 ? -3.731 -4.520 -26.915 1.00 92.56 96 PRO A CA 1
ATOM 790 C C . PRO A 1 96 ? -2.473 -3.863 -27.494 1.00 92.56 96 PRO A C 1
ATOM 792 O O . PRO A 1 96 ? -1.627 -3.383 -26.737 1.00 92.56 96 PRO A O 1
ATOM 795 N N . ASP A 1 97 ? -2.391 -3.761 -28.822 1.00 93.31 97 ASP A N 1
ATOM 796 C CA . ASP A 1 97 ? -1.244 -3.152 -29.515 1.00 93.31 97 ASP A CA 1
ATOM 797 C C . ASP A 1 97 ? -0.974 -1.714 -29.039 1.00 93.31 97 ASP A C 1
ATOM 799 O O . ASP A 1 97 ? 0.164 -1.346 -28.765 1.00 93.31 97 ASP A O 1
ATOM 803 N N . GLU A 1 98 ? -2.032 -0.933 -28.801 1.00 93.38 98 GLU A N 1
ATOM 804 C CA . GLU A 1 98 ? -1.940 0.430 -28.257 1.00 93.38 98 GLU A CA 1
ATOM 805 C C . GLU A 1 98 ? -1.232 0.478 -26.890 1.00 93.38 98 GLU A C 1
ATOM 807 O O . GLU A 1 98 ? -0.469 1.403 -26.600 1.00 93.38 98 GLU A O 1
ATOM 812 N N . ALA A 1 99 ? -1.461 -0.531 -26.041 1.00 91.50 99 ALA A N 1
ATOM 813 C CA . ALA A 1 99 ? -0.810 -0.632 -24.740 1.00 91.50 99 ALA A CA 1
ATOM 814 C C . ALA A 1 99 ? 0.668 -1.015 -24.889 1.00 91.50 99 ALA A C 1
ATOM 816 O O . ALA A 1 99 ? 1.514 -0.486 -24.166 1.00 91.50 99 ALA A O 1
ATOM 817 N N . LEU A 1 100 ? 0.994 -1.889 -25.846 1.00 91.88 100 LEU A N 1
ATOM 818 C CA . LEU A 1 100 ? 2.376 -2.253 -26.158 1.00 91.88 100 LEU A CA 1
ATOM 819 C C . LEU A 1 100 ? 3.167 -1.046 -26.676 1.00 91.88 100 LEU A C 1
ATOM 821 O O . LEU A 1 100 ? 4.273 -0.797 -26.192 1.00 91.88 100 LEU A O 1
ATOM 825 N N . ASP A 1 101 ? 2.590 -0.263 -27.585 1.00 94.44 101 ASP A N 1
ATOM 826 C CA . ASP A 1 101 ? 3.200 0.962 -28.112 1.00 94.44 101 ASP A CA 1
ATOM 827 C C . ASP A 1 101 ? 3.430 1.997 -27.006 1.00 94.44 101 ASP A C 1
ATOM 829 O O . ASP A 1 101 ? 4.494 2.624 -26.923 1.00 94.44 101 ASP A O 1
ATOM 833 N N . LEU A 1 102 ? 2.460 2.143 -26.098 1.00 93.81 102 LEU A N 1
ATOM 834 C CA . LEU A 1 102 ? 2.594 3.014 -24.938 1.00 93.81 102 LEU A CA 1
ATOM 835 C C . LEU A 1 102 ? 3.729 2.553 -24.014 1.00 93.81 102 LEU A C 1
ATOM 837 O O . LEU A 1 102 ? 4.560 3.373 -23.620 1.00 93.81 102 LEU A O 1
ATOM 841 N N . CYS A 1 103 ? 3.809 1.258 -23.703 1.00 93.50 103 CYS A N 1
ATOM 842 C CA . CYS A 1 103 ? 4.897 0.683 -22.914 1.00 93.50 103 CYS A CA 1
ATOM 843 C C . CYS A 1 103 ? 6.265 0.924 -23.571 1.00 93.50 103 CYS A C 1
ATOM 845 O O . CYS A 1 103 ? 7.185 1.411 -22.912 1.00 93.50 103 CYS A O 1
ATOM 847 N N . GLN A 1 104 ? 6.394 0.671 -24.878 1.00 93.69 104 GLN A N 1
ATOM 848 C CA . GLN A 1 104 ? 7.628 0.929 -25.628 1.00 93.69 104 GLN A CA 1
ATOM 849 C C . GLN A 1 104 ? 8.022 2.406 -25.585 1.00 93.69 104 GLN A C 1
ATOM 851 O O . GLN A 1 104 ? 9.194 2.734 -25.371 1.00 93.69 104 GLN A O 1
ATOM 856 N N . ARG A 1 105 ? 7.046 3.313 -25.740 1.00 94.62 105 ARG A N 1
ATOM 857 C CA . ARG A 1 105 ? 7.281 4.748 -25.588 1.00 94.62 105 ARG A CA 1
ATOM 858 C C . ARG A 1 105 ? 7.781 5.040 -24.189 1.00 94.62 105 ARG A C 1
ATOM 860 O O . ARG A 1 105 ? 8.830 5.667 -24.102 1.00 94.62 105 ARG A O 1
ATOM 867 N N . ILE A 1 106 ? 7.072 4.627 -23.134 1.00 95.06 106 ILE A N 1
ATOM 868 C CA . ILE A 1 106 ? 7.401 4.887 -21.718 1.00 95.06 106 ILE A CA 1
ATOM 869 C C . ILE A 1 106 ? 8.826 4.427 -21.392 1.00 95.06 106 ILE A C 1
ATOM 871 O O . ILE A 1 106 ? 9.616 5.215 -20.868 1.00 95.06 106 ILE A O 1
ATOM 875 N N . TRP A 1 107 ? 9.181 3.199 -21.770 1.00 94.31 107 TRP A N 1
ATOM 876 C CA . TRP A 1 107 ? 10.469 2.584 -21.440 1.00 94.31 107 TRP A CA 1
ATOM 877 C C . TRP A 1 107 ? 11.647 3.102 -22.271 1.00 94.31 107 TRP A C 1
ATOM 879 O O . TRP A 1 107 ? 12.803 2.759 -22.006 1.00 94.31 107 TRP A O 1
ATOM 889 N N . ASN A 1 108 ? 11.404 3.989 -23.238 1.00 94.19 108 ASN A N 1
ATOM 890 C CA . ASN A 1 108 ? 12.473 4.686 -23.932 1.00 94.19 108 ASN A CA 1
ATOM 891 C C . ASN A 1 108 ? 13.128 5.743 -23.024 1.00 94.19 108 ASN A C 1
ATOM 893 O O . ASN A 1 108 ? 12.736 6.913 -22.986 1.00 94.19 108 ASN A O 1
ATOM 897 N N . ARG A 1 109 ? 14.198 5.333 -22.335 1.00 89.06 109 ARG A N 1
ATOM 898 C CA . ARG A 1 109 ? 14.965 6.180 -21.405 1.00 89.06 109 ARG A CA 1
ATOM 899 C C . ARG A 1 109 ? 15.676 7.375 -22.059 1.00 89.06 109 ARG A C 1
ATOM 901 O O . ARG A 1 109 ? 16.164 8.242 -21.341 1.00 89.06 109 ARG A O 1
ATOM 908 N N . ARG A 1 110 ? 15.740 7.449 -23.396 1.00 93.81 110 ARG A N 1
ATOM 909 C CA . ARG A 1 110 ? 16.317 8.601 -24.120 1.00 93.81 110 ARG A CA 1
ATOM 910 C C . ARG A 1 110 ? 15.361 9.794 -24.191 1.00 93.81 110 ARG A C 1
ATOM 912 O O . ARG A 1 110 ? 15.802 10.897 -24.494 1.00 93.81 110 ARG A O 1
ATOM 919 N N . LEU A 1 111 ? 14.071 9.571 -23.945 1.00 95.50 111 LEU A N 1
ATOM 920 C CA . LEU A 1 111 ? 13.050 10.617 -23.940 1.00 95.50 111 LEU A CA 1
ATOM 921 C C . LEU A 1 111 ? 13.001 11.356 -22.586 1.00 95.50 111 LEU A C 1
ATOM 923 O O . LEU A 1 111 ? 13.516 10.843 -21.585 1.00 95.50 111 LEU A O 1
ATOM 927 N N . PRO A 1 112 ? 12.388 12.557 -22.531 1.00 96.88 112 PRO A N 1
ATOM 928 C CA . PRO A 1 112 ? 12.332 13.365 -21.316 1.00 96.88 112 PRO A CA 1
ATOM 929 C C . PRO A 1 112 ? 11.673 12.629 -20.146 1.00 96.88 112 PRO A C 1
ATOM 931 O O . PRO A 1 112 ? 10.528 12.191 -20.229 1.00 96.88 112 PRO A O 1
ATOM 934 N N . GLN A 1 113 ? 12.396 12.525 -19.031 1.00 95.88 113 GLN A N 1
ATOM 935 C CA . GLN A 1 113 ? 11.944 11.791 -17.842 1.00 95.88 113 GLN A CA 1
ATOM 936 C C . GLN A 1 113 ? 10.807 12.493 -17.083 1.00 95.88 113 GLN A C 1
ATOM 938 O O . GLN A 1 113 ? 10.073 11.847 -16.343 1.00 95.88 113 GLN A O 1
ATOM 943 N N . SER A 1 114 ? 10.645 13.800 -17.288 1.00 96.25 114 SER A N 1
ATOM 944 C CA . SER A 1 114 ? 9.590 14.625 -16.691 1.00 96.25 114 SER A CA 1
ATOM 945 C C . SER A 1 114 ? 8.288 14.640 -17.493 1.00 96.25 114 SER A C 1
ATOM 947 O O . SER A 1 114 ? 7.370 15.364 -17.130 1.00 96.25 114 SER A O 1
ATOM 949 N N . GLU A 1 115 ? 8.217 13.921 -18.615 1.00 97.00 115 GLU A N 1
ATOM 950 C CA . GLU A 1 115 ? 7.000 13.844 -19.421 1.00 97.00 115 GLU A CA 1
ATOM 951 C C . GLU A 1 115 ? 5.878 13.190 -18.611 1.00 97.00 115 GLU A C 1
ATOM 953 O O . GLU A 1 115 ? 6.055 12.088 -18.092 1.00 97.00 115 GLU A O 1
ATOM 958 N N . GLU A 1 116 ? 4.750 13.885 -18.489 1.00 96.56 116 GLU A N 1
ATOM 959 C CA . GLU A 1 116 ? 3.580 13.433 -17.739 1.00 96.56 116 GLU A CA 1
ATOM 960 C C . GLU A 1 116 ? 2.711 12.519 -18.616 1.00 96.56 116 GLU A C 1
ATOM 962 O O . GLU A 1 116 ? 2.437 12.829 -19.776 1.00 96.56 116 GLU A O 1
ATOM 967 N N . PHE A 1 117 ? 2.281 11.387 -18.057 1.00 95.69 117 PHE A N 1
ATOM 968 C CA . PHE A 1 117 ? 1.443 10.394 -18.743 1.00 95.69 117 PHE A CA 1
ATOM 969 C C . PHE A 1 117 ? 0.045 10.286 -18.144 1.00 95.69 117 PHE A C 1
ATOM 971 O O . PHE A 1 117 ? -0.901 9.952 -18.852 1.00 95.69 117 PHE A O 1
ATOM 978 N N . SER A 1 118 ? -0.088 10.538 -16.843 1.00 95.06 118 SER A N 1
ATOM 979 C CA . SER A 1 118 ? -1.365 10.460 -16.143 1.00 95.06 118 SER A CA 1
ATOM 980 C C . SER A 1 118 ? -1.356 11.370 -14.923 1.00 95.06 118 SER A C 1
ATOM 982 O O . SER A 1 118 ? -0.357 11.450 -14.213 1.00 95.06 118 SER A O 1
ATOM 984 N N . GLU A 1 119 ? -2.490 12.003 -14.645 1.00 96.69 119 GLU A N 1
ATOM 985 C CA . GLU A 1 119 ? -2.729 12.761 -13.420 1.00 96.69 119 GLU A CA 1
ATOM 986 C C . GLU A 1 119 ? -4.099 12.371 -12.860 1.00 96.69 119 GLU A C 1
ATOM 988 O O . GLU A 1 119 ? -5.128 12.579 -13.501 1.00 96.69 119 GLU A O 1
ATOM 993 N N . ALA A 1 120 ? -4.113 11.771 -11.671 1.00 96.06 120 ALA A N 1
ATOM 994 C CA . ALA A 1 120 ? -5.334 11.381 -10.969 1.00 96.06 120 ALA A CA 1
ATOM 995 C C . ALA A 1 120 ? -5.071 11.301 -9.462 1.00 96.06 120 ALA A C 1
ATOM 997 O O . ALA A 1 120 ? -3.937 11.111 -9.034 1.00 96.0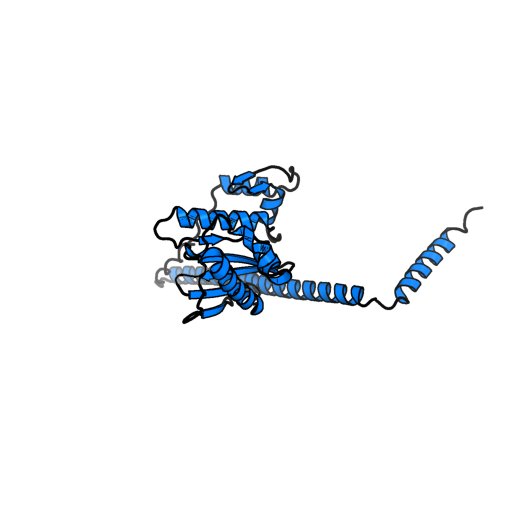6 120 ALA A O 1
ATOM 998 N N . PHE A 1 121 ? -6.113 11.454 -8.639 1.00 94.81 121 PHE A N 1
ATOM 999 C CA . PHE A 1 121 ? -6.015 11.390 -7.168 1.00 94.81 121 PHE A CA 1
ATOM 1000 C C . PHE A 1 121 ? -5.027 12.395 -6.539 1.00 94.81 121 PHE A C 1
ATOM 1002 O O . PHE A 1 121 ? -4.602 12.222 -5.399 1.00 94.81 121 PHE A O 1
ATOM 1009 N N . GLY A 1 122 ? -4.657 13.451 -7.275 1.00 94.12 122 GLY A N 1
ATOM 1010 C CA . GLY A 1 122 ? -3.601 14.387 -6.877 1.00 94.12 122 GLY A CA 1
ATOM 1011 C C . GLY A 1 122 ? -2.177 13.840 -7.041 1.00 94.12 122 GLY A C 1
ATOM 1012 O O . GLY A 1 122 ? -1.248 14.431 -6.499 1.00 94.12 122 GLY A O 1
ATOM 1013 N N . ILE A 1 123 ? -2.010 12.731 -7.765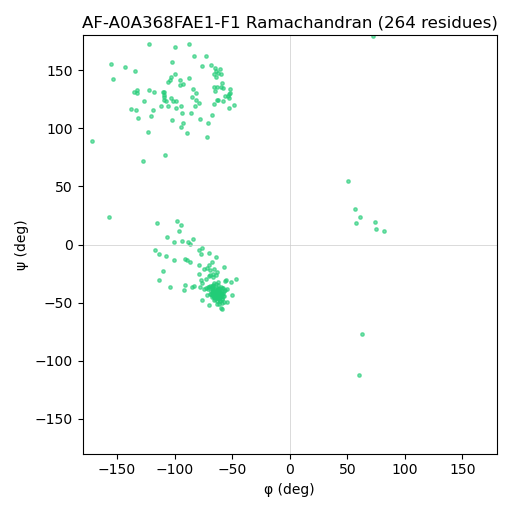 1.00 95.94 123 ILE A N 1
ATOM 1014 C CA . ILE A 1 123 ? -0.733 12.108 -8.114 1.00 95.94 123 ILE A CA 1
ATOM 1015 C C . ILE A 1 123 ? -0.488 12.299 -9.612 1.00 95.94 123 ILE A C 1
ATOM 1017 O O . ILE A 1 123 ? -1.354 12.003 -10.439 1.00 95.94 123 ILE A O 1
ATOM 1021 N N . LYS A 1 124 ? 0.715 12.764 -9.954 1.00 97.50 124 LYS A N 1
ATOM 1022 C CA . LYS A 1 124 ? 1.193 12.916 -11.329 1.00 97.50 124 LYS A CA 1
ATOM 1023 C C . LYS A 1 124 ? 2.197 11.817 -11.632 1.00 97.50 124 LYS A C 1
ATOM 1025 O O . LYS A 1 124 ? 3.244 11.757 -10.998 1.00 97.50 124 LYS A O 1
ATOM 1030 N N . LEU A 1 125 ? 1.892 10.979 -12.614 1.00 97.81 125 LEU A N 1
ATOM 1031 C CA . LEU A 1 125 ? 2.801 9.948 -13.093 1.00 97.81 125 LEU A CA 1
ATOM 1032 C C . LEU A 1 125 ? 3.596 10.462 -14.283 1.00 97.81 125 LEU A C 1
ATOM 1034 O O . LEU A 1 125 ? 3.043 10.786 -15.340 1.00 97.81 125 LEU A O 1
ATOM 1038 N N . THR A 1 126 ? 4.911 10.487 -14.109 1.00 97.88 126 THR A N 1
ATOM 1039 C CA . THR A 1 126 ? 5.860 10.842 -15.159 1.00 97.88 126 THR A CA 1
ATOM 1040 C C . THR A 1 126 ? 6.482 9.602 -15.792 1.00 97.88 126 THR A C 1
ATOM 1042 O O . THR A 1 126 ? 6.379 8.482 -15.281 1.00 97.88 126 THR A O 1
ATOM 1045 N N . ARG A 1 127 ? 7.204 9.802 -16.900 1.00 97.38 127 ARG A N 1
ATOM 1046 C CA . ARG A 1 127 ? 8.057 8.774 -17.507 1.00 97.38 127 ARG A CA 1
ATOM 1047 C C . ARG A 1 127 ? 8.978 8.129 -16.484 1.00 97.38 127 ARG A C 1
ATOM 1049 O O . ARG A 1 127 ? 9.136 6.914 -16.518 1.00 97.38 127 ARG A O 1
ATOM 1056 N N . LYS A 1 128 ? 9.598 8.929 -15.611 1.00 97.06 128 LYS A N 1
ATOM 1057 C CA . LYS A 1 128 ? 10.523 8.441 -14.585 1.00 97.06 128 LYS A CA 1
ATOM 1058 C C . LYS A 1 128 ? 9.851 7.401 -13.690 1.00 97.06 128 LYS A C 1
ATOM 1060 O O . LYS A 1 128 ? 10.449 6.364 -13.423 1.00 97.06 128 LYS A O 1
ATOM 1065 N N . ASP A 1 129 ? 8.620 7.672 -13.269 1.00 97.56 129 ASP A N 1
ATOM 1066 C CA . ASP A 1 129 ? 7.860 6.801 -12.372 1.00 97.56 129 ASP A CA 1
ATOM 1067 C C . ASP A 1 129 ? 7.443 5.526 -13.101 1.00 97.56 129 ASP A C 1
ATOM 1069 O O . ASP A 1 129 ? 7.773 4.422 -12.675 1.00 97.56 129 ASP A O 1
ATOM 1073 N N . LEU A 1 130 ? 6.817 5.668 -14.270 1.00 97.00 130 LEU A N 1
ATOM 1074 C CA . LEU A 1 130 ? 6.357 4.530 -15.068 1.00 97.00 130 LEU A CA 1
ATOM 1075 C C . LEU A 1 130 ? 7.506 3.676 -15.623 1.00 97.00 130 LEU A C 1
ATOM 1077 O O . LEU A 1 130 ? 7.331 2.481 -15.855 1.00 97.00 130 LEU A O 1
ATOM 1081 N N . SER A 1 131 ? 8.700 4.249 -15.795 1.00 95.38 131 SER A N 1
ATOM 1082 C CA . SER A 1 131 ? 9.895 3.491 -16.180 1.00 95.38 131 SER A CA 1
ATOM 1083 C C . SER A 1 131 ? 10.291 2.460 -15.126 1.00 95.38 131 SER A C 1
ATOM 1085 O O . SER A 1 131 ? 10.900 1.463 -15.493 1.00 95.38 131 SER A O 1
ATOM 1087 N N . THR A 1 132 ? 9.906 2.642 -13.856 1.00 94.19 132 THR A N 1
ATOM 1088 C CA . THR A 1 132 ? 10.172 1.654 -12.794 1.00 94.19 132 THR A CA 1
ATOM 1089 C C . THR A 1 132 ? 9.397 0.346 -12.963 1.00 94.19 132 THR A C 1
ATOM 1091 O O . THR A 1 132 ? 9.763 -0.656 -12.364 1.00 94.19 132 THR A O 1
ATOM 1094 N N . LEU A 1 133 ? 8.368 0.320 -13.818 1.00 93.62 133 LEU A N 1
ATOM 1095 C CA . LEU A 1 133 ? 7.642 -0.899 -14.193 1.00 93.62 133 LEU A CA 1
ATOM 1096 C C . LEU A 1 133 ? 8.390 -1.741 -15.246 1.00 93.62 133 LEU A C 1
ATOM 1098 O O . LEU A 1 133 ? 7.909 -2.803 -15.636 1.00 93.62 133 LEU A O 1
ATOM 1102 N N . SER A 1 134 ? 9.524 -1.260 -15.765 1.00 91.81 134 SER A N 1
ATOM 1103 C CA . SER A 1 134 ? 10.279 -1.942 -16.817 1.00 91.81 134 SER A CA 1
ATOM 1104 C C . SER A 1 134 ? 11.124 -3.087 -16.259 1.00 91.81 134 SER A C 1
ATOM 1106 O O . SER A 1 134 ? 12.051 -2.873 -15.481 1.00 91.81 134 SER A O 1
ATOM 1108 N N . GLY A 1 135 ? 10.902 -4.305 -16.753 1.00 87.50 135 GLY A N 1
ATOM 1109 C CA . GLY A 1 135 ? 11.783 -5.445 -16.484 1.00 87.50 135 GLY A CA 1
ATOM 1110 C C . GLY A 1 135 ? 11.896 -5.785 -14.994 1.00 87.50 135 GLY A C 1
ATOM 1111 O O . GLY A 1 135 ? 10.939 -6.272 -14.405 1.00 87.50 135 GLY A O 1
ATOM 1112 N N . LEU A 1 136 ? 13.086 -5.577 -14.419 1.00 84.69 136 LEU A N 1
ATOM 1113 C CA . LEU A 1 136 ? 13.421 -5.885 -13.019 1.00 84.69 136 LEU A CA 1
ATOM 1114 C C . LEU A 1 136 ? 13.738 -4.621 -12.198 1.00 84.69 136 LEU A C 1
ATOM 1116 O O . LEU A 1 136 ? 14.408 -4.704 -11.167 1.00 84.69 136 LEU A O 1
ATOM 1120 N N . ASP A 1 137 ? 13.317 -3.447 -12.674 1.00 82.50 137 ASP A N 1
ATOM 1121 C CA . ASP A 1 137 ? 13.488 -2.205 -11.927 1.00 82.50 137 ASP A CA 1
ATOM 1122 C C . ASP A 1 137 ? 12.660 -2.219 -10.628 1.00 82.50 137 ASP A C 1
ATOM 1124 O O . ASP A 1 137 ? 11.622 -2.873 -10.506 1.00 82.50 137 ASP A O 1
ATOM 1128 N N . TRP A 1 138 ? 13.134 -1.475 -9.629 1.00 85.38 138 TRP A N 1
ATOM 1129 C CA . TRP A 1 138 ? 12.435 -1.333 -8.356 1.00 85.38 138 TRP A CA 1
ATOM 1130 C C . TRP A 1 138 ? 11.331 -0.292 -8.486 1.00 85.38 138 TRP A C 1
ATOM 1132 O O . TRP A 1 138 ? 11.606 0.863 -8.821 1.00 85.38 138 TRP A O 1
ATOM 1142 N N . LEU A 1 139 ? 10.101 -0.690 -8.159 1.00 93.12 139 LEU A N 1
ATOM 1143 C CA . LEU A 1 139 ? 8.965 0.223 -8.122 1.00 93.12 139 LEU A CA 1
ATOM 1144 C C . LEU A 1 139 ? 9.213 1.350 -7.127 1.00 93.12 139 LEU A C 1
ATOM 1146 O O . LEU A 1 139 ? 9.641 1.117 -5.990 1.00 93.12 139 LEU A O 1
ATOM 1150 N N . ASN A 1 140 ? 8.886 2.565 -7.554 1.00 95.25 140 ASN A N 1
ATOM 1151 C CA . ASN A 1 140 ? 8.864 3.702 -6.657 1.00 95.25 140 ASN A CA 1
ATOM 1152 C C . ASN A 1 140 ? 7.510 3.848 -5.951 1.00 95.25 140 ASN A C 1
ATOM 1154 O O . ASN A 1 140 ? 6.526 3.153 -6.219 1.00 95.25 140 ASN A O 1
ATOM 1158 N N . ASP A 1 141 ? 7.492 4.777 -5.010 1.00 96.94 141 ASP A N 1
ATOM 1159 C CA . ASP A 1 141 ? 6.342 5.119 -4.199 1.00 96.94 141 ASP A CA 1
ATOM 1160 C C . ASP A 1 141 ? 5.186 5.717 -5.006 1.00 96.94 141 ASP A C 1
ATOM 1162 O O . ASP A 1 141 ? 4.039 5.374 -4.724 1.00 96.94 141 ASP A O 1
ATOM 1166 N N . GLU A 1 142 ? 5.455 6.546 -6.017 1.00 97.88 142 GLU A N 1
ATOM 1167 C CA . GLU A 1 142 ? 4.410 7.139 -6.865 1.00 97.88 142 GLU A CA 1
ATOM 1168 C C . GLU A 1 142 ? 3.591 6.067 -7.596 1.00 97.88 142 GLU A C 1
ATOM 1170 O O . GLU A 1 142 ? 2.359 6.090 -7.551 1.00 97.88 142 GLU A O 1
ATOM 1175 N N . VAL A 1 143 ? 4.251 5.064 -8.185 1.00 98.00 143 VAL A N 1
ATOM 1176 C CA . VAL A 1 143 ? 3.573 3.947 -8.864 1.00 98.00 143 VAL A CA 1
ATOM 1177 C C . VAL A 1 143 ? 2.716 3.135 -7.890 1.00 98.00 143 VAL A C 1
ATOM 1179 O O . VAL A 1 143 ? 1.562 2.824 -8.197 1.00 98.00 143 VAL A O 1
ATOM 1182 N N . ILE A 1 144 ? 3.239 2.814 -6.703 1.00 98.12 144 ILE A N 1
ATOM 1183 C CA . ILE A 1 144 ? 2.499 2.044 -5.691 1.00 98.12 144 ILE A CA 1
ATOM 1184 C C . ILE A 1 144 ? 1.298 2.837 -5.176 1.00 98.12 144 ILE A C 1
ATOM 1186 O O . ILE A 1 144 ? 0.189 2.303 -5.121 1.00 98.12 144 ILE A O 1
ATOM 1190 N N . ASN A 1 145 ? 1.496 4.110 -4.824 1.00 98.50 145 ASN A N 1
ATOM 1191 C CA . ASN A 1 145 ? 0.425 4.981 -4.348 1.00 98.50 145 ASN A CA 1
ATOM 1192 C C . ASN A 1 145 ? -0.679 5.105 -5.402 1.00 98.50 145 ASN A C 1
ATOM 1194 O O . ASN A 1 145 ? -1.850 4.913 -5.076 1.00 98.50 145 ASN A O 1
ATOM 1198 N N . PHE A 1 146 ? -0.315 5.350 -6.663 1.00 98.56 146 PHE A N 1
ATOM 1199 C CA . PHE A 1 146 ? -1.276 5.467 -7.755 1.00 98.56 146 PHE A CA 1
ATOM 1200 C C . PHE A 1 146 ? -2.062 4.169 -7.965 1.00 98.56 146 PHE A C 1
ATOM 1202 O O . PHE A 1 146 ? -3.290 4.192 -8.035 1.00 98.56 146 PHE A O 1
ATOM 1209 N N . TYR A 1 147 ? -1.380 3.019 -7.996 1.00 98.62 147 TYR A N 1
ATOM 1210 C CA . TYR A 1 147 ? -2.040 1.726 -8.169 1.00 98.62 147 TYR A CA 1
ATOM 1211 C C . TYR A 1 147 ? -3.018 1.413 -7.031 1.00 98.62 147 TYR A C 1
ATOM 1213 O O . TYR A 1 147 ? -4.135 0.958 -7.274 1.00 98.62 147 TYR A O 1
ATOM 1221 N N . LEU A 1 148 ? -2.650 1.705 -5.781 1.00 98.50 148 LEU A N 1
ATOM 1222 C CA . LEU A 1 148 ? -3.555 1.509 -4.651 1.00 98.50 148 LEU A CA 1
ATOM 1223 C C . LEU A 1 148 ? -4.779 2.434 -4.713 1.00 98.50 148 LEU A C 1
ATOM 1225 O O . LEU A 1 148 ? -5.871 2.008 -4.336 1.00 98.50 148 LEU A O 1
ATOM 1229 N N . GLN A 1 149 ? -4.643 3.653 -5.245 1.00 98.31 149 GLN A N 1
ATOM 1230 C CA . GLN A 1 149 ? -5.802 4.514 -5.500 1.00 98.31 149 GLN A CA 1
ATOM 1231 C C . GLN A 1 149 ? -6.711 3.958 -6.606 1.00 98.31 149 GLN A C 1
ATOM 1233 O O . GLN A 1 149 ? -7.929 3.998 -6.445 1.00 98.31 149 GLN A O 1
ATOM 1238 N N . LEU A 1 150 ? -6.160 3.348 -7.665 1.00 98.12 150 LEU A N 1
ATOM 1239 C CA . LEU A 1 150 ? -6.966 2.628 -8.665 1.00 98.12 150 LEU A CA 1
ATOM 1240 C C . LEU A 1 150 ? -7.762 1.476 -8.028 1.00 98.12 150 LEU A C 1
ATOM 1242 O O . LEU A 1 150 ? -8.938 1.283 -8.341 1.00 98.12 150 LEU A O 1
ATOM 1246 N N . VAL A 1 151 ? -7.154 0.733 -7.095 1.00 97.94 151 VAL A N 1
ATOM 1247 C CA . VAL A 1 151 ? -7.847 -0.325 -6.338 1.00 97.94 151 VAL A CA 1
ATOM 1248 C C . VAL A 1 151 ? -8.993 0.257 -5.502 1.00 97.94 151 VAL A C 1
ATOM 1250 O O . VAL A 1 151 ? -10.097 -0.292 -5.525 1.00 97.94 151 VAL A O 1
ATOM 1253 N N . CYS A 1 152 ? -8.766 1.374 -4.805 1.00 97.31 152 CYS A N 1
ATOM 1254 C CA . CYS A 1 152 ? -9.800 2.072 -4.037 1.00 97.31 152 CYS A CA 1
ATOM 1255 C C . CYS A 1 152 ? -10.939 2.598 -4.924 1.00 97.31 152 CYS A C 1
ATOM 1257 O O . CYS A 1 152 ? -12.110 2.394 -4.589 1.00 97.31 152 CYS A O 1
ATOM 1259 N N . GLN A 1 153 ? -10.627 3.206 -6.072 1.00 97.56 153 GLN A N 1
ATOM 1260 C CA . GLN A 1 153 ? -11.632 3.659 -7.037 1.00 97.56 153 GLN A CA 1
ATOM 1261 C C . GLN A 1 153 ? -12.492 2.484 -7.513 1.00 97.56 153 GLN A C 1
ATOM 1263 O O . GLN A 1 153 ? -13.715 2.523 -7.373 1.00 97.56 153 GLN A O 1
ATOM 1268 N N . ARG A 1 154 ? -11.860 1.387 -7.953 1.00 97.06 154 ARG A N 1
ATOM 1269 C CA . ARG A 1 154 ? -12.566 0.168 -8.377 1.00 97.06 154 ARG A CA 1
ATOM 1270 C C . ARG A 1 154 ? -13.471 -0.389 -7.276 1.00 97.06 154 ARG A C 1
ATOM 1272 O O . ARG A 1 154 ? -14.581 -0.823 -7.563 1.00 97.06 154 ARG A O 1
ATOM 1279 N N . SER A 1 155 ? -13.019 -0.357 -6.020 1.00 95.88 155 SER A N 1
ATOM 1280 C CA . SER A 1 155 ? -13.816 -0.815 -4.871 1.00 95.88 155 SER A CA 1
ATOM 1281 C C . SER A 1 155 ? -15.057 0.039 -4.595 1.00 95.88 155 SER A C 1
ATOM 1283 O O . SER A 1 155 ? -15.987 -0.420 -3.943 1.00 95.88 155 SER A O 1
ATOM 1285 N N . THR A 1 156 ? -15.075 1.283 -5.079 1.00 93.69 156 THR A N 1
ATOM 1286 C CA . THR A 1 156 ? -16.212 2.198 -4.923 1.00 93.69 156 THR A CA 1
ATOM 1287 C C . THR A 1 156 ? -17.188 2.083 -6.095 1.00 93.69 156 THR A C 1
ATOM 1289 O O . THR A 1 156 ? -18.395 2.221 -5.907 1.00 93.69 156 THR A O 1
ATOM 1292 N N . GLU A 1 157 ? -16.678 1.835 -7.302 1.00 94.31 157 GLU A N 1
ATOM 1293 C CA . GLU A 1 157 ? -17.479 1.723 -8.528 1.00 94.31 157 GLU A CA 1
ATOM 1294 C C . GLU A 1 157 ? -18.193 0.369 -8.650 1.00 94.31 157 GLU A C 1
ATOM 1296 O O . GLU A 1 157 ? -19.335 0.306 -9.115 1.00 94.31 157 GLU A O 1
ATOM 1301 N N . ALA A 1 158 ? -17.548 -0.714 -8.211 1.00 92.56 158 ALA A N 1
ATOM 1302 C CA . ALA A 1 158 ? -18.126 -2.053 -8.226 1.00 92.56 158 ALA A CA 1
ATOM 1303 C C . ALA A 1 158 ? -18.977 -2.304 -6.971 1.00 92.56 158 ALA A C 1
ATOM 1305 O O . ALA A 1 158 ? -18.513 -2.149 -5.844 1.00 92.56 158 ALA A O 1
ATOM 1306 N N . LYS A 1 159 ? -20.235 -2.721 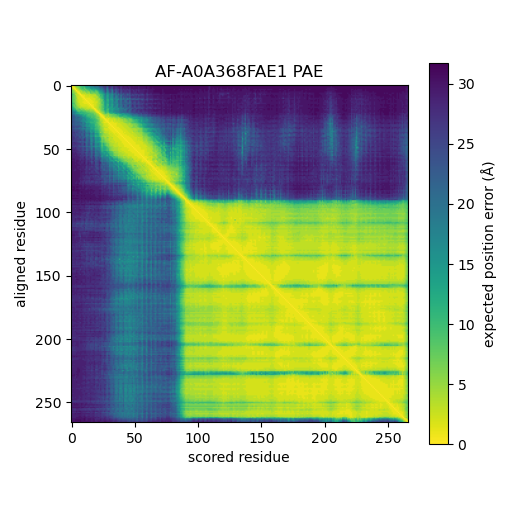-7.159 1.00 87.06 159 LYS A N 1
ATOM 1307 C CA . LYS A 1 159 ? -21.198 -2.914 -6.055 1.00 87.06 159 LYS A CA 1
ATOM 1308 C C . LYS A 1 159 ? -20.935 -4.163 -5.211 1.00 87.06 159 LYS A C 1
ATOM 1310 O O . LYS A 1 159 ? -21.445 -4.261 -4.101 1.00 87.06 159 LYS A O 1
ATOM 1315 N N . ASP A 1 160 ? -20.212 -5.125 -5.760 1.00 92.62 160 ASP A N 1
ATOM 1316 C CA . ASP A 1 160 ? -19.945 -6.451 -5.206 1.00 92.62 160 ASP A CA 1
ATOM 1317 C C . ASP A 1 160 ? -18.556 -6.567 -4.559 1.00 92.62 160 ASP A C 1
ATOM 1319 O O . ASP A 1 160 ? -18.192 -7.635 -4.064 1.00 92.62 160 ASP A O 1
ATOM 1323 N N . LEU A 1 161 ? -17.784 -5.476 -4.531 1.00 93.81 161 LEU A N 1
ATOM 1324 C CA . LEU A 1 161 ? -16.460 -5.444 -3.922 1.00 93.81 161 LEU A CA 1
ATOM 1325 C C . LEU A 1 161 ? -16.485 -4.817 -2.517 1.00 93.81 161 LEU A C 1
ATOM 1327 O O . LEU A 1 161 ? -17.258 -3.893 -2.263 1.00 93.81 161 LEU A O 1
ATOM 1331 N N . PRO A 1 162 ? -15.614 -5.283 -1.601 1.00 94.88 162 PRO A N 1
ATOM 1332 C CA . PRO A 1 162 ? -15.433 -4.640 -0.305 1.00 94.88 162 PRO A CA 1
ATOM 1333 C C . PRO A 1 162 ? -14.824 -3.248 -0.488 1.00 94.88 162 PRO A C 1
ATOM 1335 O O . PRO A 1 162 ? -13.850 -3.092 -1.229 1.00 94.88 162 PRO A O 1
ATOM 1338 N N . LYS A 1 163 ? -15.348 -2.249 0.226 1.00 96.50 163 LYS A N 1
ATOM 1339 C CA . LYS A 1 163 ? -14.838 -0.876 0.178 1.00 96.50 163 LYS A CA 1
ATOM 1340 C C . LYS A 1 163 ? -13.432 -0.829 0.753 1.00 96.50 163 LYS A C 1
ATOM 1342 O O . LYS A 1 163 ? -13.224 -1.152 1.925 1.00 96.50 163 LYS A O 1
ATOM 1347 N N . ALA A 1 164 ? -12.477 -0.389 -0.056 1.00 97.75 164 ALA A N 1
ATOM 1348 C CA . ALA A 1 164 ? -11.077 -0.328 0.326 1.00 97.75 164 ALA A CA 1
ATOM 1349 C C . ALA A 1 164 ? -10.627 1.111 0.592 1.00 97.75 164 ALA A C 1
ATOM 1351 O O . ALA A 1 164 ? -10.945 2.024 -0.168 1.00 97.75 164 ALA A O 1
ATOM 1352 N N . TYR A 1 165 ? -9.811 1.301 1.624 1.00 98.44 165 TYR A N 1
ATOM 1353 C CA . TYR A 1 165 ? -9.034 2.518 1.841 1.00 98.44 165 TYR A CA 1
ATOM 1354 C C . TYR A 1 165 ? -7.546 2.185 1.819 1.00 98.44 165 TYR A C 1
ATOM 1356 O O . TYR A 1 165 ? -7.109 1.270 2.511 1.00 98.44 165 TYR A O 1
ATOM 1364 N N . ALA A 1 166 ? -6.755 2.935 1.059 1.00 98.56 166 ALA A N 1
ATOM 1365 C CA . ALA A 1 166 ? -5.312 2.768 1.018 1.00 98.56 166 ALA A CA 1
ATOM 1366 C C . ALA A 1 166 ? -4.608 3.940 1.698 1.00 98.56 166 ALA A C 1
ATOM 1368 O O . ALA A 1 166 ? -4.832 5.104 1.360 1.00 98.56 166 ALA A O 1
ATOM 1369 N N . PHE A 1 167 ? -3.710 3.618 2.624 1.00 98.69 167 PHE A N 1
ATOM 1370 C CA . PHE A 1 167 ? -2.731 4.574 3.117 1.00 98.69 167 PHE A CA 1
ATOM 1371 C C . PHE A 1 167 ? -1.619 4.763 2.080 1.00 98.69 167 PHE A C 1
ATOM 1373 O O . PHE A 1 167 ? -1.322 3.855 1.304 1.00 98.69 167 PHE A O 1
ATOM 1380 N N . ASN A 1 168 ? -0.970 5.930 2.087 1.00 98.06 168 ASN A N 1
ATOM 1381 C CA . ASN A 1 168 ? 0.215 6.126 1.254 1.00 98.06 168 ASN A CA 1
ATOM 1382 C C . ASN A 1 168 ? 1.427 5.348 1.804 1.00 98.06 168 ASN A C 1
ATOM 1384 O O . ASN A 1 168 ? 1.478 4.972 2.979 1.00 98.06 168 ASN A O 1
ATOM 1388 N N . THR A 1 169 ? 2.435 5.158 0.960 1.00 98.25 169 THR A N 1
ATOM 1389 C CA . THR A 1 169 ? 3.694 4.443 1.247 1.00 98.25 169 THR A CA 1
ATOM 1390 C C . THR A 1 169 ? 4.503 4.985 2.429 1.00 98.25 169 THR A C 1
ATOM 1392 O O . THR A 1 169 ? 5.321 4.263 3.000 1.00 98.25 169 THR A O 1
ATOM 1395 N N . PHE A 1 170 ? 4.266 6.226 2.859 1.00 97.81 170 PHE A N 1
ATOM 1396 C CA . PHE A 1 170 ? 4.958 6.847 3.990 1.00 97.81 170 PHE A CA 1
ATOM 1397 C C . PHE A 1 170 ? 4.267 6.610 5.335 1.00 97.81 170 PHE A C 1
ATOM 1399 O O . PHE A 1 170 ? 4.862 6.880 6.384 1.00 97.81 170 PHE A O 1
ATOM 1406 N N . PHE A 1 171 ? 3.023 6.129 5.336 1.00 98.69 171 PHE A N 1
ATOM 1407 C CA . PHE A 1 171 ? 2.225 5.962 6.548 1.00 98.69 171 PHE A CA 1
ATOM 1408 C C . PHE A 1 171 ? 2.901 5.032 7.556 1.00 98.69 171 PHE A C 1
ATOM 1410 O O . PHE A 1 171 ? 3.172 5.437 8.690 1.00 98.69 171 PHE A O 1
ATOM 1417 N N . TYR A 1 172 ? 3.235 3.811 7.127 1.00 98.25 172 TYR A N 1
ATOM 1418 C CA . TYR A 1 172 ? 3.805 2.809 8.022 1.00 98.25 172 TYR A CA 1
ATOM 1419 C C . TYR A 1 172 ? 5.160 3.254 8.600 1.00 98.25 172 TYR A C 1
ATOM 1421 O O . TYR A 1 172 ? 5.426 3.105 9.796 1.00 98.25 172 TYR A O 1
ATOM 1429 N N . ALA A 1 173 ? 6.006 3.876 7.774 1.00 96.50 173 ALA A N 1
ATOM 1430 C CA . ALA A 1 173 ? 7.290 4.410 8.219 1.00 96.50 173 ALA A CA 1
ATOM 1431 C C . ALA A 1 173 ? 7.120 5.480 9.315 1.00 96.50 173 ALA A C 1
A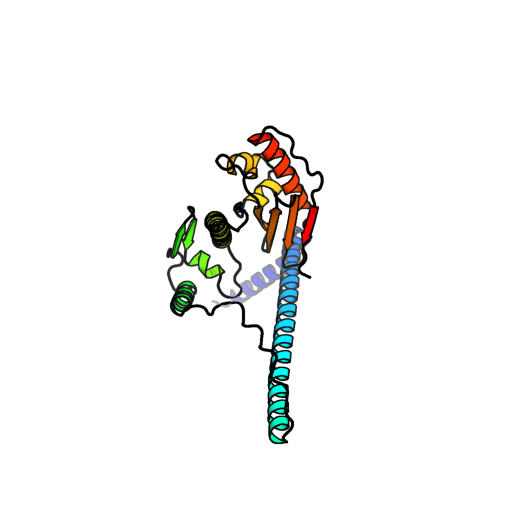TOM 1433 O O . ALA A 1 173 ? 7.891 5.506 10.272 1.00 96.50 173 ALA A O 1
ATOM 1434 N N . ASN A 1 174 ? 6.098 6.341 9.223 1.00 98.12 174 ASN A N 1
ATOM 1435 C CA . ASN A 1 174 ? 5.848 7.366 10.238 1.00 98.12 174 ASN A CA 1
ATOM 1436 C C . ASN A 1 174 ? 5.305 6.774 11.546 1.00 98.12 174 ASN A C 1
ATOM 1438 O O . ASN A 1 174 ? 5.816 7.134 12.605 1.00 98.12 174 ASN A O 1
ATOM 1442 N N . ILE A 1 175 ? 4.351 5.835 11.511 1.00 97.50 175 ILE A N 1
ATOM 1443 C CA . ILE A 1 175 ? 3.859 5.224 12.760 1.00 97.50 175 ILE A CA 1
ATOM 1444 C C . ILE A 1 175 ? 4.938 4.398 13.464 1.00 97.50 175 ILE A C 1
ATOM 1446 O O . ILE A 1 175 ? 5.091 4.524 14.675 1.00 97.50 175 ILE A O 1
ATOM 1450 N N . SER A 1 176 ? 5.733 3.628 12.718 1.00 96.06 176 SER A N 1
ATOM 1451 C CA . SER A 1 176 ? 6.742 2.728 13.297 1.00 96.06 176 SER A CA 1
ATOM 1452 C C . SER A 1 176 ? 7.926 3.469 13.927 1.00 96.06 176 SER A C 1
ATOM 1454 O O . SER A 1 176 ? 8.551 2.957 14.858 1.00 96.06 176 SER 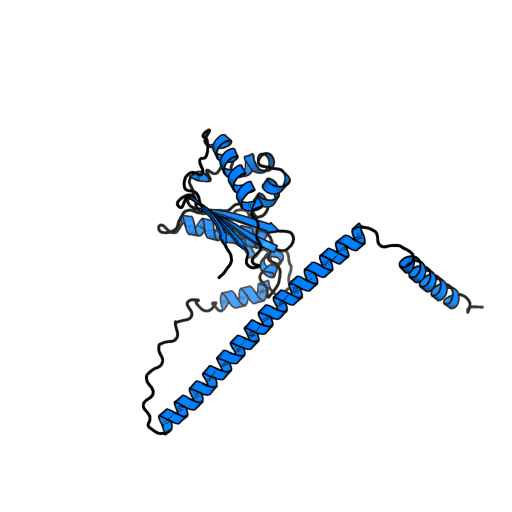A O 1
ATOM 1456 N N . THR A 1 177 ? 8.238 4.679 13.442 1.00 95.62 177 THR A N 1
ATOM 1457 C CA . THR A 1 177 ? 9.388 5.476 13.911 1.00 95.62 177 THR A CA 1
ATOM 1458 C C . THR A 1 177 ? 9.006 6.641 14.823 1.00 95.62 177 THR A C 1
ATOM 1460 O O . THR A 1 177 ? 9.744 6.943 15.757 1.00 95.62 177 THR A O 1
ATOM 1463 N N . LYS A 1 178 ? 7.870 7.304 14.573 1.00 97.12 178 LYS A N 1
ATOM 1464 C CA . LYS A 1 178 ? 7.443 8.533 15.270 1.00 97.12 178 LYS A CA 1
ATOM 1465 C C . LYS A 1 178 ? 6.137 8.362 16.052 1.00 97.12 178 LYS A C 1
ATOM 1467 O O . LYS A 1 178 ? 5.708 9.297 16.728 1.00 97.12 178 LYS A O 1
ATOM 1472 N N . GLY A 1 179 ? 5.490 7.200 15.955 1.00 96.75 179 GLY A N 1
ATOM 1473 C CA . GLY A 1 179 ? 4.229 6.906 16.629 1.00 96.75 179 GLY A CA 1
ATOM 1474 C C . GLY A 1 179 ? 3.015 7.628 16.036 1.00 96.75 179 GLY A C 1
ATOM 1475 O O . GLY A 1 179 ? 3.107 8.422 15.094 1.00 96.75 179 GLY A O 1
ATOM 1476 N N . TYR A 1 180 ? 1.849 7.366 16.630 1.00 98.31 180 TYR A N 1
ATOM 1477 C CA . TYR A 1 180 ? 0.536 7.828 16.161 1.00 98.31 180 TYR A CA 1
ATOM 1478 C C . TYR A 1 180 ? 0.426 9.349 15.962 1.00 98.31 180 TYR 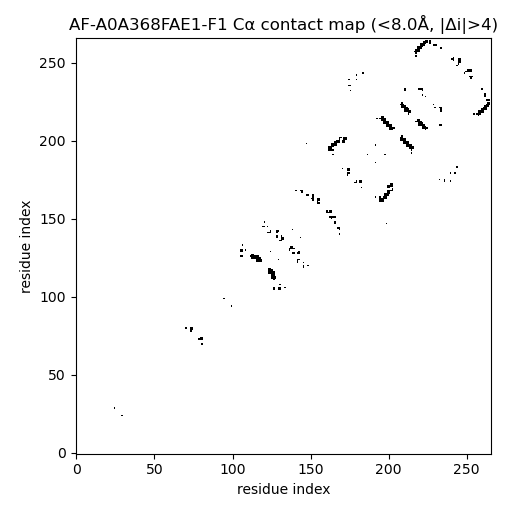A C 1
ATOM 1480 O O . TYR A 1 180 ? -0.173 9.815 14.991 1.00 98.31 180 TYR A O 1
ATOM 1488 N N . ALA A 1 181 ? 1.040 10.145 16.843 1.00 98.06 181 ALA A N 1
ATOM 1489 C CA . ALA A 1 181 ? 0.958 11.605 16.785 1.00 98.06 181 ALA A CA 1
ATOM 1490 C C . ALA A 1 181 ? 1.410 12.181 15.428 1.00 98.06 181 ALA A C 1
ATOM 1492 O O . ALA A 1 181 ? 0.868 13.197 14.987 1.00 98.06 181 ALA A O 1
ATOM 1493 N N . SER A 1 182 ? 2.346 11.509 14.746 1.00 98.19 182 SER A N 1
ATOM 1494 C CA . SER A 1 182 ? 2.859 11.913 13.431 1.00 98.19 182 SER A CA 1
ATOM 1495 C C . SER A 1 182 ? 1.845 11.759 12.288 1.00 98.19 182 SER A C 1
ATOM 1497 O O . SER A 1 182 ? 1.907 12.509 11.312 1.00 98.19 182 SER A O 1
ATOM 1499 N N . VAL A 1 183 ? 0.882 10.840 12.424 1.00 98.38 183 VAL A N 1
ATOM 1500 C CA . VAL A 1 183 ? -0.115 10.520 11.386 1.00 98.38 183 VAL A CA 1
ATOM 1501 C C . VAL A 1 183 ? -1.548 10.890 11.766 1.00 98.38 183 VAL A C 1
ATOM 1503 O O . VAL A 1 183 ? -2.425 10.883 10.912 1.00 98.38 183 VAL A O 1
ATOM 1506 N N . LYS A 1 184 ? -1.802 11.303 13.014 1.00 97.69 184 LYS A N 1
ATOM 1507 C CA . LYS A 1 184 ? -3.134 11.649 13.555 1.00 97.69 184 LYS A CA 1
ATOM 1508 C C . LYS A 1 184 ? -4.000 12.556 12.660 1.00 97.69 184 LYS A C 1
ATOM 1510 O O . LYS A 1 184 ? -5.231 12.546 12.742 1.00 97.69 184 LYS A O 1
ATOM 1515 N N . ARG A 1 185 ? -3.384 13.429 11.854 1.00 97.88 185 ARG A N 1
ATOM 1516 C CA . ARG A 1 185 ? -4.098 14.363 10.959 1.00 97.88 185 ARG A CA 1
ATOM 1517 C C . ARG A 1 185 ? -4.353 13.810 9.554 1.00 97.88 185 ARG A C 1
ATOM 1519 O O . ARG A 1 185 ? -5.132 14.426 8.831 1.00 97.88 185 ARG A O 1
ATOM 1526 N N . TRP A 1 186 ? -3.733 12.698 9.171 1.00 98.25 186 TRP A N 1
ATOM 1527 C CA . TRP A 1 186 ? -3.763 12.170 7.803 1.00 98.25 186 TRP A CA 1
ATOM 1528 C C . TRP A 1 186 ? -5.170 11.704 7.409 1.00 98.25 186 TRP A C 1
ATOM 1530 O O . TRP A 1 186 ? -5.626 11.960 6.302 1.00 98.25 186 TRP A O 1
ATOM 1540 N N . THR A 1 187 ? -5.911 11.150 8.364 1.00 97.94 187 THR A N 1
ATOM 1541 C CA . THR A 1 187 ? -7.304 10.692 8.237 1.00 97.94 187 THR A CA 1
ATOM 1542 C C . THR A 1 187 ? -8.325 11.752 8.670 1.00 97.94 187 THR A C 1
ATOM 1544 O O . THR A 1 187 ? -9.489 11.451 8.896 1.00 97.94 187 THR A O 1
ATOM 1547 N N . ARG A 1 188 ? -7.955 13.041 8.790 1.00 96.50 188 ARG A N 1
ATOM 1548 C CA . ARG A 1 188 ? -8.876 14.085 9.306 1.00 96.50 188 ARG A CA 1
ATOM 1549 C C . ARG A 1 188 ? -10.194 14.188 8.525 1.00 96.50 188 ARG A C 1
ATOM 1551 O O . ARG A 1 188 ? -11.199 14.590 9.104 1.00 96.50 188 ARG A O 1
ATOM 1558 N N . LYS A 1 189 ? -10.168 13.900 7.223 1.00 95.94 189 LYS A N 1
ATOM 1559 C CA . LYS A 1 189 ? -11.325 14.002 6.319 1.00 95.94 189 LYS A CA 1
ATOM 1560 C C . LYS A 1 189 ? -11.907 12.639 5.922 1.00 95.94 189 LYS A C 1
ATOM 1562 O O . LYS A 1 189 ? -12.771 12.604 5.056 1.00 95.94 189 LYS A O 1
ATOM 1567 N N . VAL A 1 190 ? -11.422 11.541 6.505 1.00 96.38 190 VAL A N 1
ATOM 1568 C CA . VAL A 1 190 ? -11.817 10.182 6.117 1.00 96.38 190 VAL A CA 1
ATOM 1569 C C . VAL A 1 190 ? -12.092 9.346 7.356 1.00 96.38 190 VAL A C 1
ATOM 1571 O O . VAL A 1 190 ? -11.280 9.283 8.273 1.00 96.38 190 VAL A O 1
ATOM 1574 N N . ASP A 1 191 ? -13.231 8.667 7.356 1.00 97.69 191 ASP A N 1
ATOM 1575 C CA . ASP A 1 191 ? -13.551 7.663 8.359 1.00 97.69 191 ASP A CA 1
ATOM 1576 C C . ASP A 1 191 ? -13.056 6.286 7.906 1.00 97.69 191 ASP A C 1
ATOM 1578 O O . ASP A 1 191 ? -13.727 5.583 7.148 1.00 97.69 191 ASP A O 1
ATOM 1582 N N . ILE A 1 192 ? -11.863 5.893 8.357 1.00 98.19 192 ILE A N 1
ATOM 1583 C CA . ILE A 1 192 ? -11.284 4.599 7.971 1.00 98.19 192 ILE A CA 1
ATOM 1584 C C . ILE A 1 192 ? -12.124 3.416 8.475 1.00 98.19 192 ILE A C 1
ATOM 1586 O O . ILE A 1 192 ? -12.140 2.372 7.840 1.00 98.19 192 ILE A O 1
ATOM 1590 N N . PHE A 1 193 ? -12.889 3.582 9.559 1.00 98.12 193 PHE A N 1
ATOM 1591 C CA . PHE A 1 193 ? -13.734 2.517 10.109 1.00 98.12 193 PHE A CA 1
ATOM 1592 C C . PHE A 1 193 ? -15.033 2.298 9.317 1.00 98.12 193 PHE A C 1
ATOM 1594 O O . PHE A 1 193 ? -15.756 1.350 9.599 1.00 98.12 193 PHE A O 1
ATOM 1601 N N . ALA A 1 194 ? -15.338 3.167 8.346 1.00 96.94 194 ALA A N 1
ATOM 1602 C CA . ALA A 1 194 ? -16.454 2.997 7.412 1.00 96.94 194 ALA A CA 1
ATOM 1603 C C . ALA A 1 194 ? -16.076 2.190 6.152 1.00 96.94 194 ALA A C 1
ATOM 1605 O O . ALA A 1 194 ? -16.904 2.037 5.252 1.00 96.94 194 ALA A O 1
ATOM 1606 N N . HIS A 1 195 ? -14.831 1.718 6.070 1.00 97.75 195 HIS A N 1
ATOM 1607 C CA . HIS A 1 195 ? -14.341 0.854 5.000 1.00 97.75 195 HIS A CA 1
ATOM 1608 C C . HIS A 1 195 ? -14.277 -0.594 5.489 1.00 97.75 195 HIS A C 1
ATOM 1610 O O . HIS A 1 195 ? -14.166 -0.850 6.687 1.00 97.75 195 HIS A O 1
ATOM 1616 N N . ASP A 1 196 ? -14.320 -1.539 4.557 1.00 96.94 196 ASP A N 1
ATOM 1617 C CA . ASP A 1 196 ? -14.235 -2.966 4.866 1.00 96.94 196 ASP A CA 1
ATOM 1618 C C . ASP A 1 196 ? -12.773 -3.415 4.978 1.00 96.94 196 ASP A C 1
ATOM 1620 O O . ASP A 1 196 ? -12.428 -4.243 5.823 1.00 96.94 196 ASP A O 1
ATOM 1624 N N . VAL A 1 197 ? -11.902 -2.851 4.134 1.00 98.12 197 VAL A N 1
ATOM 1625 C CA . VAL A 1 197 ? -10.490 -3.234 4.026 1.00 98.12 197 VAL A CA 1
ATOM 1626 C C . VAL A 1 197 ? -9.593 -2.000 4.030 1.00 98.12 197 VAL A C 1
ATOM 1628 O O . VAL A 1 197 ? -9.817 -1.056 3.276 1.00 98.12 197 VAL A O 1
ATOM 1631 N N . LEU A 1 198 ? -8.534 -2.026 4.839 1.00 98.75 198 LEU A N 1
ATOM 1632 C CA . LEU A 1 198 ? -7.473 -1.022 4.829 1.00 98.75 198 LEU A CA 1
ATOM 1633 C C . LEU A 1 198 ? -6.187 -1.628 4.264 1.00 98.75 198 LEU A C 1
ATOM 1635 O O . LEU A 1 198 ? -5.692 -2.635 4.773 1.00 98.75 198 LEU A O 1
ATOM 1639 N N . LEU A 1 199 ? -5.641 -0.998 3.229 1.00 98.81 199 LEU A N 1
ATOM 1640 C CA . LEU A 1 199 ? -4.397 -1.381 2.569 1.00 98.81 199 LEU A CA 1
ATOM 1641 C C . LEU A 1 199 ? -3.261 -0.503 3.092 1.00 98.81 199 LEU A C 1
ATOM 1643 O O . LEU A 1 199 ? -3.329 0.727 3.024 1.00 98.81 199 LEU A O 1
ATOM 1647 N N . VAL A 1 200 ? -2.217 -1.136 3.619 1.00 98.81 200 VAL A N 1
ATOM 1648 C CA . VAL A 1 200 ? -1.053 -0.461 4.190 1.00 98.81 200 VAL A CA 1
ATOM 1649 C C . VAL A 1 200 ? 0.208 -0.945 3.472 1.00 98.81 200 VAL A C 1
ATOM 1651 O O . VAL A 1 200 ? 0.745 -1.998 3.827 1.00 98.81 200 VAL A O 1
ATOM 1654 N N . PRO A 1 201 ? 0.712 -0.203 2.471 1.00 98.38 201 PRO A N 1
ATOM 1655 C CA . PRO A 1 201 ? 2.020 -0.488 1.895 1.00 98.38 201 PRO A CA 1
ATOM 1656 C C . PRO A 1 201 ? 3.119 -0.308 2.951 1.00 98.38 201 PRO A C 1
ATOM 1658 O O . PRO A 1 201 ? 3.134 0.666 3.709 1.00 98.38 201 PRO A O 1
ATOM 1661 N N . VAL A 1 202 ? 4.054 -1.255 2.996 1.00 96.94 202 VAL A N 1
ATOM 1662 C CA . VAL A 1 202 ? 5.142 -1.301 3.977 1.00 96.94 202 VAL A CA 1
ATOM 1663 C C . VAL A 1 202 ? 6.477 -1.272 3.240 1.00 96.94 202 VAL A C 1
ATOM 1665 O O . VAL A 1 202 ? 6.850 -2.243 2.589 1.00 96.94 202 VAL A O 1
ATOM 1668 N N . HIS A 1 203 ? 7.210 -0.163 3.364 1.00 91.88 203 HIS A N 1
ATOM 1669 C CA . HIS A 1 203 ? 8.548 -0.022 2.790 1.00 91.88 203 HIS A CA 1
ATOM 1670 C C . HIS A 1 203 ? 9.629 -0.404 3.809 1.00 91.88 203 HIS A C 1
ATOM 1672 O O . HIS A 1 203 ? 9.816 0.290 4.812 1.00 91.88 203 HIS A O 1
ATOM 1678 N N . LEU A 1 204 ? 10.361 -1.490 3.558 1.00 86.31 204 LEU A N 1
ATOM 1679 C CA . LEU A 1 204 ? 11.464 -1.973 4.391 1.00 86.31 204 LEU A CA 1
ATOM 1680 C C . LEU A 1 204 ? 12.806 -1.749 3.688 1.00 86.31 204 LEU A C 1
ATOM 1682 O O . LEU A 1 204 ? 13.430 -2.675 3.169 1.00 86.31 204 LEU A O 1
ATOM 1686 N N . SER A 1 205 ? 13.274 -0.499 3.710 1.00 82.81 205 SER A N 1
ATOM 1687 C CA . SER A 1 205 ? 14.509 -0.034 3.059 1.00 82.81 205 SER A CA 1
ATOM 1688 C C . SER A 1 205 ? 14.496 -0.165 1.539 1.00 82.81 205 SER A C 1
ATOM 1690 O O . SER A 1 205 ? 14.404 0.846 0.860 1.00 82.81 205 SER A O 1
ATOM 1692 N N . VAL A 1 206 ? 14.692 -1.372 1.018 1.00 78.94 206 VAL A N 1
ATOM 1693 C CA . VAL A 1 206 ? 14.604 -1.651 -0.420 1.00 78.94 206 VAL A CA 1
ATOM 1694 C C . VAL A 1 206 ? 13.379 -2.491 -0.742 1.00 78.94 206 VAL A C 1
ATOM 1696 O O . VAL A 1 206 ? 12.894 -2.435 -1.853 1.00 78.94 206 VAL A O 1
ATOM 1699 N N . HIS A 1 207 ? 12.836 -3.236 0.220 1.00 86.56 207 HIS A N 1
ATOM 1700 C CA . HIS A 1 207 ? 11.792 -4.221 -0.034 1.00 86.56 207 HIS A CA 1
ATOM 1701 C C . HIS A 1 207 ? 10.385 -3.664 0.199 1.00 86.56 207 HIS A C 1
ATOM 1703 O O . HIS A 1 207 ? 10.153 -2.930 1.163 1.00 86.56 207 HIS A O 1
ATOM 1709 N N . TRP A 1 208 ? 9.440 -4.052 -0.657 1.00 92.38 208 TRP A N 1
ATOM 1710 C CA . TRP A 1 208 ? 8.026 -3.710 -0.524 1.00 92.38 208 TRP A CA 1
ATOM 1711 C C . TRP A 1 208 ? 7.232 -4.896 0.014 1.00 92.38 208 TRP A C 1
ATOM 1713 O O . TRP A 1 208 ? 7.217 -5.977 -0.573 1.00 92.38 208 TRP A O 1
ATOM 1723 N N . CYS A 1 209 ? 6.502 -4.650 1.095 1.00 94.56 209 CYS A N 1
ATOM 1724 C CA . CYS A 1 209 ? 5.536 -5.576 1.671 1.00 94.56 209 CYS A CA 1
ATOM 1725 C C . CYS A 1 209 ? 4.155 -4.912 1.730 1.00 94.56 209 CYS A C 1
ATOM 1727 O O . CYS A 1 209 ? 4.005 -3.708 1.502 1.00 94.56 209 CYS A O 1
ATOM 1729 N N . MET A 1 210 ? 3.138 -5.690 2.087 1.00 97.00 210 MET A N 1
ATOM 1730 C CA . MET A 1 210 ? 1.777 -5.187 2.266 1.00 97.00 210 MET A CA 1
ATOM 1731 C C . MET A 1 210 ? 1.204 -5.705 3.578 1.00 97.00 210 MET A C 1
ATOM 1733 O O . MET A 1 210 ? 1.223 -6.905 3.829 1.00 97.00 210 MET A O 1
ATOM 1737 N N . ALA A 1 211 ? 0.646 -4.817 4.392 1.00 98.12 211 ALA A N 1
ATOM 1738 C CA . ALA A 1 211 ? -0.256 -5.203 5.465 1.00 98.12 211 ALA A CA 1
ATOM 1739 C C . ALA A 1 211 ? -1.700 -4.884 5.063 1.00 98.12 211 ALA A C 1
ATOM 1741 O O . ALA A 1 211 ? -1.976 -3.860 4.437 1.00 98.12 211 ALA A O 1
ATOM 1742 N N . VAL A 1 212 ? -2.624 -5.769 5.420 1.00 98.50 212 VAL A N 1
ATOM 1743 C CA . VAL A 1 212 ? -4.050 -5.637 5.124 1.00 98.50 212 VAL A CA 1
ATOM 1744 C C . VAL A 1 212 ? -4.829 -5.782 6.420 1.00 98.50 212 VAL A C 1
ATOM 1746 O O . VAL A 1 212 ? -4.706 -6.793 7.108 1.00 98.50 212 VAL A O 1
ATOM 1749 N N . ILE A 1 213 ? -5.636 -4.776 6.742 1.00 98.75 213 ILE A N 1
ATOM 1750 C CA . ILE A 1 213 ? -6.577 -4.805 7.864 1.00 98.75 213 ILE A CA 1
ATOM 1751 C C . ILE A 1 213 ? -7.961 -5.055 7.269 1.00 98.75 213 ILE A C 1
ATOM 1753 O O . ILE A 1 213 ? -8.529 -4.167 6.641 1.00 98.75 213 ILE A O 1
ATOM 1757 N N . ASP A 1 214 ? -8.498 -6.255 7.447 1.00 98.00 214 ASP A N 1
ATOM 1758 C CA . ASP A 1 214 ? -9.866 -6.598 7.051 1.00 98.00 214 ASP A CA 1
ATOM 1759 C C . ASP A 1 214 ? -10.766 -6.398 8.279 1.00 98.00 214 ASP A C 1
ATOM 1761 O O . ASP A 1 214 ? -10.761 -7.205 9.215 1.00 98.00 214 ASP A O 1
ATOM 1765 N N . LEU A 1 215 ? -11.480 -5.269 8.310 1.00 96.88 215 LEU A N 1
ATOM 1766 C CA . LEU A 1 215 ? -12.362 -4.880 9.413 1.00 96.88 215 LEU A CA 1
ATOM 1767 C C . LEU A 1 215 ? -13.591 -5.795 9.478 1.00 96.88 215 LEU A C 1
ATOM 1769 O O . LEU A 1 215 ? -14.031 -6.146 10.574 1.00 96.88 215 LEU A O 1
ATOM 1773 N N . GLY A 1 216 ? -14.100 -6.230 8.321 1.00 91.00 216 GLY A N 1
ATOM 1774 C CA . GLY A 1 216 ? -15.242 -7.141 8.227 1.00 91.00 216 GLY A CA 1
ATOM 1775 C C . GLY A 1 216 ? -14.929 -8.537 8.770 1.00 91.00 216 GLY A C 1
ATOM 1776 O O . GLY A 1 216 ? -15.739 -9.122 9.488 1.00 91.00 216 GLY A O 1
ATOM 1777 N N . LYS A 1 217 ? -13.731 -9.057 8.483 1.00 95.81 217 LYS A N 1
ATOM 1778 C CA . LYS A 1 217 ? -13.261 -10.367 8.970 1.00 95.81 217 LYS A CA 1
ATOM 1779 C C . LYS A 1 217 ? -12.451 -10.297 10.257 1.00 95.81 217 LYS A C 1
ATOM 1781 O O . LYS A 1 217 ? -11.973 -11.335 10.705 1.00 95.81 217 LYS A O 1
ATOM 1786 N N . LYS A 1 218 ? -12.289 -9.106 10.842 1.00 97.75 218 LYS A N 1
ATOM 1787 C CA . LYS A 1 218 ? -11.522 -8.879 12.072 1.00 97.75 218 LYS A CA 1
ATOM 1788 C C . LYS A 1 218 ? -10.121 -9.490 12.002 1.00 97.75 218 LYS A C 1
ATOM 1790 O O . LYS A 1 218 ? -9.733 -10.287 12.850 1.00 97.75 218 LYS A O 1
ATOM 1795 N N . ARG A 1 219 ? -9.333 -9.151 10.985 1.00 97.44 219 ARG A N 1
ATOM 1796 C CA . ARG A 1 219 ? -7.959 -9.662 10.906 1.00 97.44 219 ARG A CA 1
ATOM 1797 C C . ARG A 1 219 ? -6.971 -8.661 10.357 1.00 97.44 219 ARG A C 1
ATOM 1799 O O . ARG A 1 219 ? -7.326 -7.794 9.562 1.00 97.44 219 ARG A O 1
ATOM 1806 N N . ILE A 1 220 ? -5.720 -8.819 10.771 1.00 98.31 220 ILE A N 1
ATOM 1807 C CA . ILE A 1 220 ? -4.582 -8.111 10.190 1.00 98.31 220 ILE A CA 1
ATOM 1808 C C . ILE A 1 220 ? -3.633 -9.152 9.608 1.00 98.31 220 ILE A C 1
ATOM 1810 O O . ILE A 1 220 ? -3.079 -9.979 10.333 1.00 98.31 220 ILE A O 1
ATOM 1814 N N . ASP A 1 221 ? -3.464 -9.115 8.293 1.00 96.56 221 ASP A N 1
ATOM 1815 C CA . ASP A 1 221 ? -2.583 -10.005 7.549 1.00 96.56 221 ASP A CA 1
ATOM 1816 C C . ASP A 1 221 ? -1.369 -9.210 7.041 1.00 96.56 221 ASP A C 1
ATOM 1818 O O . ASP A 1 221 ? -1.525 -8.149 6.438 1.00 96.56 221 ASP A O 1
ATOM 1822 N N . TYR A 1 222 ? -0.160 -9.725 7.248 1.00 96.00 222 TYR A N 1
ATOM 1823 C CA . TYR A 1 222 ? 1.072 -9.188 6.668 1.00 96.00 222 TYR A CA 1
ATOM 1824 C C . TYR A 1 222 ? 1.570 -10.117 5.564 1.00 96.00 222 TYR A C 1
ATOM 1826 O O . TYR A 1 222 ? 1.795 -11.299 5.818 1.00 96.00 222 TYR A O 1
ATOM 1834 N N . TYR A 1 223 ? 1.749 -9.582 4.362 1.00 92.00 223 TYR A N 1
ATOM 1835 C CA . TYR A 1 223 ? 2.190 -10.298 3.172 1.00 92.00 223 TYR A CA 1
ATOM 1836 C C . TYR A 1 223 ? 3.608 -9.872 2.806 1.00 92.00 223 TYR A C 1
ATOM 1838 O O . TYR A 1 223 ? 3.884 -8.683 2.617 1.00 92.00 223 TYR A O 1
ATOM 1846 N N . ASP A 1 224 ? 4.482 -10.863 2.658 1.00 86.50 224 ASP A N 1
ATOM 1847 C CA . ASP A 1 224 ? 5.872 -10.677 2.261 1.00 86.50 224 ASP A CA 1
ATOM 1848 C C . ASP A 1 224 ? 6.274 -11.757 1.249 1.00 86.50 224 ASP A C 1
ATOM 1850 O O . ASP A 1 224 ? 6.289 -12.954 1.551 1.00 86.50 224 ASP A O 1
ATOM 1854 N N . SER A 1 225 ? 6.598 -11.327 0.031 1.00 83.88 225 SER A N 1
ATOM 1855 C CA . SER A 1 225 ? 7.008 -12.203 -1.072 1.00 83.88 225 SER A CA 1
ATOM 1856 C C . SER A 1 225 ? 8.392 -12.828 -0.872 1.00 83.88 225 SER A C 1
ATOM 1858 O O . SER A 1 225 ? 8.698 -13.843 -1.495 1.00 83.88 225 SER A O 1
ATOM 1860 N N . LEU A 1 226 ? 9.211 -12.275 0.025 1.00 78.62 226 LEU A N 1
ATOM 1861 C CA . LEU A 1 226 ? 10.503 -12.828 0.433 1.00 78.62 226 LEU A CA 1
ATOM 1862 C C . LEU A 1 226 ? 10.400 -13.653 1.724 1.00 78.62 226 LEU A C 1
ATOM 1864 O O . LEU A 1 226 ? 11.421 -14.033 2.292 1.00 78.62 226 LEU A O 1
ATOM 1868 N N . LEU A 1 227 ? 9.175 -13.970 2.166 1.00 73.50 227 LEU A N 1
ATOM 1869 C CA . LEU A 1 227 ? 8.889 -14.770 3.363 1.00 73.50 227 LEU A CA 1
ATOM 1870 C C . LEU A 1 227 ? 9.419 -14.139 4.663 1.00 73.50 227 LEU A C 1
ATOM 1872 O O . LEU A 1 227 ? 9.645 -14.834 5.658 1.00 73.50 227 LEU A O 1
ATOM 1876 N N . GLY A 1 228 ? 9.605 -12.818 4.670 1.00 72.25 228 GLY A N 1
ATOM 1877 C CA . GLY A 1 228 ? 9.957 -12.071 5.867 1.00 72.25 228 GLY A CA 1
ATOM 1878 C C . GLY A 1 228 ? 8.853 -12.121 6.925 1.00 72.25 228 GLY A C 1
ATOM 1879 O O . GLY A 1 228 ? 7.657 -12.218 6.643 1.00 72.25 228 GLY A O 1
ATOM 1880 N N . ARG A 1 229 ? 9.266 -12.065 8.195 1.00 80.25 229 ARG A N 1
ATOM 1881 C CA . ARG A 1 229 ? 8.363 -12.032 9.352 1.00 80.25 229 ARG A CA 1
ATOM 1882 C C . ARG A 1 229 ? 8.462 -10.668 10.014 1.00 80.25 229 ARG A C 1
ATOM 1884 O O . ARG A 1 229 ? 9.526 -10.303 10.504 1.00 80.25 229 ARG A O 1
ATOM 1891 N N . ASN A 1 230 ? 7.350 -9.939 10.073 1.00 88.12 230 ASN A N 1
ATOM 1892 C CA . ASN A 1 230 ? 7.304 -8.608 10.671 1.00 88.12 230 ASN A CA 1
ATOM 1893 C C . ASN A 1 230 ? 6.186 -8.501 11.715 1.00 88.12 230 ASN A C 1
ATOM 1895 O O . ASN A 1 230 ? 5.161 -7.857 11.503 1.00 88.12 230 ASN A O 1
ATOM 1899 N N . GLN A 1 231 ? 6.391 -9.151 12.862 1.00 93.62 231 GLN A N 1
ATOM 1900 C CA . GLN A 1 231 ? 5.435 -9.117 13.974 1.00 93.62 231 GLN A CA 1
ATOM 1901 C C . GLN A 1 231 ? 5.201 -7.689 14.487 1.00 93.62 231 GLN A C 1
ATOM 1903 O O . GLN A 1 231 ? 4.071 -7.315 14.793 1.00 93.62 231 GLN A O 1
ATOM 1908 N N . ARG A 1 232 ? 6.261 -6.872 14.499 1.00 95.25 232 ARG A N 1
ATOM 1909 C CA . ARG A 1 232 ? 6.195 -5.466 14.899 1.00 95.25 232 ARG A CA 1
ATOM 1910 C C . ARG A 1 232 ? 5.219 -4.667 14.036 1.00 95.25 232 ARG A C 1
ATOM 1912 O O . ARG A 1 232 ? 4.489 -3.847 14.573 1.00 95.25 232 ARG A O 1
ATOM 1919 N N . CYS A 1 233 ? 5.143 -4.945 12.733 1.00 96.75 233 CYS A N 1
ATOM 1920 C CA . CYS A 1 233 ? 4.161 -4.303 11.858 1.00 96.75 233 CYS A CA 1
ATOM 1921 C C . CYS A 1 233 ? 2.725 -4.548 12.329 1.00 96.75 233 CYS A C 1
ATOM 1923 O O . CYS A 1 233 ? 1.935 -3.609 12.407 1.00 96.75 233 CYS A O 1
ATOM 1925 N N . LEU A 1 234 ? 2.401 -5.787 12.709 1.00 97.44 234 LEU A N 1
ATOM 1926 C CA . LEU A 1 234 ? 1.078 -6.123 13.234 1.00 97.44 234 LEU A CA 1
ATOM 1927 C C . LEU A 1 234 ? 0.795 -5.376 14.547 1.00 97.44 234 LEU A C 1
ATOM 1929 O O . LEU A 1 234 ? -0.297 -4.842 14.721 1.00 97.44 234 LEU A O 1
ATOM 1933 N N . GLU A 1 235 ? 1.769 -5.293 15.455 1.00 97.88 235 GLU A N 1
ATOM 1934 C CA . GLU A 1 235 ? 1.643 -4.567 16.729 1.00 97.88 235 GLU A CA 1
ATOM 1935 C C . GLU A 1 235 ? 1.465 -3.054 16.534 1.00 97.88 235 GLU A C 1
ATOM 1937 O O . GLU A 1 235 ? 0.563 -2.457 17.127 1.00 97.88 235 GLU A O 1
ATOM 1942 N N . ASP A 1 236 ? 2.263 -2.444 15.657 1.00 98.38 236 ASP A N 1
ATOM 1943 C CA . ASP A 1 236 ? 2.180 -1.021 15.321 1.00 98.38 236 ASP A CA 1
ATOM 1944 C C . ASP A 1 236 ? 0.801 -0.676 14.735 1.00 98.38 236 ASP A C 1
ATOM 1946 O O . ASP A 1 236 ? 0.194 0.329 15.112 1.00 98.38 236 ASP A O 1
ATOM 1950 N N . LEU A 1 237 ? 0.256 -1.539 13.867 1.00 98.62 237 LEU A N 1
ATOM 1951 C CA . LEU A 1 237 ? -1.082 -1.364 13.296 1.00 98.62 237 LEU A CA 1
ATOM 1952 C C . LEU A 1 237 ? -2.200 -1.566 14.324 1.00 98.62 237 LEU A C 1
ATOM 1954 O O . LEU A 1 237 ? -3.186 -0.828 14.299 1.00 98.62 237 LEU A O 1
ATOM 1958 N N . LYS A 1 238 ? -2.049 -2.503 15.268 1.00 98.25 238 LYS A N 1
ATOM 1959 C CA . LYS A 1 238 ? -3.001 -2.648 16.384 1.00 98.25 238 LYS A CA 1
ATOM 1960 C C . LYS A 1 238 ? -3.049 -1.379 17.229 1.00 98.25 238 LYS A C 1
ATOM 1962 O O . LYS A 1 238 ? -4.131 -0.856 17.493 1.00 98.25 238 LYS A O 1
ATOM 1967 N N . ASN A 1 239 ? -1.880 -0.866 17.605 1.00 98.25 239 ASN A N 1
ATOM 1968 C CA . ASN A 1 239 ? -1.764 0.366 18.381 1.00 98.25 239 ASN A CA 1
ATOM 1969 C C . ASN A 1 239 ? -2.348 1.561 17.618 1.00 98.25 239 ASN A C 1
ATOM 1971 O O . ASN A 1 239 ? -3.073 2.367 18.201 1.00 98.25 239 ASN A O 1
ATOM 1975 N N . TYR A 1 240 ? -2.101 1.639 16.306 1.00 98.69 240 TYR A N 1
ATOM 1976 C CA . TYR A 1 240 ? -2.701 2.653 15.445 1.00 98.69 240 TYR A CA 1
ATOM 1977 C C . TYR A 1 240 ? -4.237 2.627 15.498 1.00 98.69 240 TYR A C 1
ATOM 1979 O O . TYR A 1 240 ? -4.840 3.667 15.743 1.00 98.69 240 TYR A O 1
ATOM 1987 N N . LEU A 1 241 ? -4.880 1.462 15.336 1.00 98.62 241 LEU A N 1
ATOM 1988 C CA . LEU A 1 241 ? -6.349 1.357 15.359 1.00 98.62 241 LEU A CA 1
ATOM 1989 C C . LEU A 1 241 ? -6.956 1.766 16.710 1.00 98.62 241 LEU A C 1
ATOM 1991 O O . LEU A 1 241 ? -8.001 2.420 16.739 1.00 98.62 241 LEU A O 1
ATOM 1995 N N . VAL A 1 242 ? -6.302 1.424 17.826 1.00 98.44 242 VAL A N 1
ATOM 1996 C CA . VAL A 1 242 ? -6.739 1.828 19.175 1.00 98.44 242 VAL A CA 1
ATOM 1997 C C . VAL A 1 242 ? -6.702 3.344 19.324 1.00 98.44 242 VAL A C 1
ATOM 1999 O O . VAL A 1 242 ? -7.695 3.954 19.728 1.00 98.44 242 VAL A O 1
ATOM 2002 N N . GLU A 1 243 ? -5.574 3.958 18.973 1.00 98.56 243 GLU A N 1
ATOM 2003 C CA . GLU A 1 243 ? -5.380 5.402 19.083 1.00 98.56 243 GLU A CA 1
ATOM 2004 C C . GLU A 1 243 ? -6.284 6.182 18.114 1.00 98.56 243 GLU A C 1
ATOM 2006 O O . GLU A 1 243 ? -6.880 7.196 18.492 1.00 98.56 243 GLU A O 1
ATOM 2011 N N . GLU A 1 244 ? -6.457 5.688 16.888 1.00 98.56 244 GLU A N 1
ATOM 2012 C CA . GLU A 1 244 ? -7.339 6.282 15.882 1.00 98.56 244 GLU A CA 1
ATOM 2013 C C . GLU A 1 244 ? -8.811 6.196 16.313 1.00 98.56 244 GLU A C 1
ATOM 2015 O O . GLU A 1 244 ? -9.527 7.198 16.257 1.00 98.56 244 GLU A O 1
ATOM 2020 N N . SER A 1 245 ? -9.271 5.049 16.828 1.00 98.31 245 SER A N 1
ATOM 2021 C CA . SER A 1 245 ? -10.635 4.904 17.362 1.00 98.31 245 SER A CA 1
ATOM 2022 C C . SER A 1 245 ? -10.864 5.837 18.551 1.00 98.31 245 SER A C 1
ATOM 2024 O O . SER A 1 245 ? -11.863 6.561 18.609 1.00 98.31 245 SER A O 1
ATOM 2026 N N . LYS A 1 246 ? -9.908 5.905 19.482 1.00 98.19 246 LYS A N 1
ATOM 2027 C CA . LYS A 1 246 ? -9.984 6.815 20.628 1.00 98.19 246 LYS A CA 1
ATOM 2028 C C . LYS A 1 246 ? -10.027 8.282 20.193 1.00 98.19 246 LYS A C 1
ATOM 2030 O O . LYS A 1 246 ? -10.764 9.072 20.784 1.00 98.19 246 LYS A O 1
ATOM 2035 N N . ASP A 1 247 ? -9.282 8.669 19.157 1.00 97.88 247 ASP A N 1
ATOM 2036 C CA . ASP A 1 247 ? -9.260 10.050 18.670 1.00 97.88 247 ASP A CA 1
ATOM 2037 C C . ASP A 1 247 ? -10.500 10.421 17.849 1.00 97.88 247 ASP A C 1
ATOM 2039 O O . ASP A 1 247 ? -11.085 11.478 18.101 1.00 97.88 247 ASP A O 1
ATOM 2043 N N . LYS A 1 248 ? -10.905 9.585 16.885 1.00 97.69 248 LYS A N 1
ATOM 2044 C CA . LYS A 1 248 ? -11.969 9.904 15.916 1.00 97.69 248 LYS A CA 1
ATOM 2045 C C . LYS A 1 248 ? -13.352 9.464 16.366 1.00 97.69 248 LYS A C 1
ATOM 2047 O O . LYS A 1 248 ? -14.319 10.182 16.135 1.00 97.69 248 LYS A O 1
ATOM 2052 N N . LYS A 1 249 ? -13.446 8.295 16.998 1.00 96.88 249 LYS A N 1
ATOM 2053 C CA . LYS A 1 249 ? -14.711 7.675 17.420 1.00 96.88 249 LYS A CA 1
ATOM 2054 C C . LYS A 1 249 ? -15.010 7.865 18.901 1.00 96.88 249 LYS A C 1
ATOM 2056 O O . LYS A 1 249 ? -16.135 7.632 19.318 1.00 96.88 249 LYS A O 1
ATOM 2061 N N . LYS A 1 250 ? -14.021 8.310 19.686 1.00 97.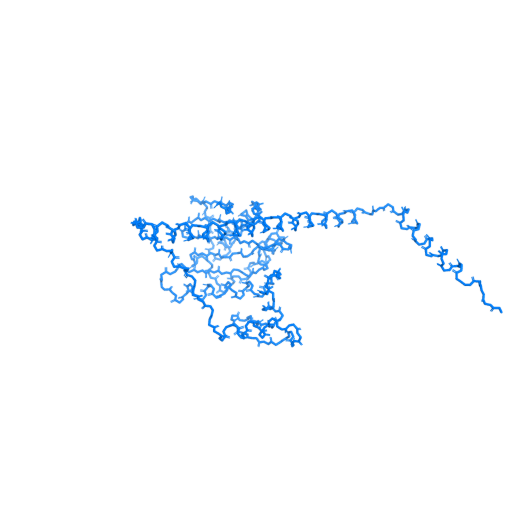38 250 LYS A N 1
ATOM 2062 C CA . LYS A 1 250 ? -14.120 8.489 21.146 1.00 97.38 250 LYS A CA 1
ATOM 2063 C C . LYS A 1 250 ? -14.530 7.206 21.877 1.00 97.38 250 LYS A C 1
ATOM 2065 O O . LYS A 1 250 ? -15.140 7.268 22.938 1.00 97.38 250 LYS A O 1
ATOM 2070 N N . GLN A 1 251 ? -14.154 6.054 21.326 1.00 96.38 251 GLN A N 1
ATOM 2071 C CA . GLN A 1 251 ? -14.499 4.741 21.865 1.00 96.38 251 GLN A CA 1
ATOM 2072 C C . GLN A 1 251 ? -13.272 3.820 21.892 1.00 96.38 251 GLN A C 1
ATOM 2074 O O . GLN A 1 251 ? -12.391 3.955 21.029 1.00 96.38 251 GLN A O 1
ATOM 2079 N N . PRO A 1 252 ? -13.199 2.879 22.850 1.00 95.50 252 PRO A N 1
ATOM 2080 C CA . PRO A 1 252 ? -12.173 1.846 22.834 1.00 95.50 252 PRO A CA 1
ATOM 2081 C C . PRO A 1 252 ? -12.344 0.945 21.605 1.00 95.50 252 PRO A C 1
ATOM 2083 O O . PRO A 1 252 ? -13.464 0.652 21.189 1.00 95.50 252 PRO A O 1
ATOM 2086 N N . PHE A 1 253 ? -11.229 0.496 21.034 1.00 97.25 253 PHE A N 1
ATOM 2087 C CA . PHE A 1 253 ? -11.229 -0.507 19.972 1.00 97.25 253 PHE A CA 1
ATOM 2088 C C . PHE A 1 253 ? -10.915 -1.872 20.585 1.00 97.25 253 PHE A C 1
ATOM 2090 O O . PHE A 1 253 ? -9.841 -2.044 21.162 1.00 97.25 253 PHE A O 1
ATOM 2097 N N . SER A 1 254 ? -11.846 -2.824 20.490 1.00 95.56 254 SER A N 1
ATOM 2098 C CA . SER A 1 254 ? -11.618 -4.196 20.955 1.00 95.56 254 SER A CA 1
ATOM 2099 C C . SER A 1 254 ? -11.111 -5.079 19.816 1.00 95.56 254 SER A C 1
ATOM 2101 O O . SER A 1 254 ? -11.635 -5.043 18.701 1.00 95.56 254 SER A O 1
ATOM 2103 N N . PHE A 1 255 ? -10.123 -5.913 20.137 1.00 97.50 255 PHE A N 1
ATOM 2104 C CA . PHE A 1 255 ? -9.605 -6.959 19.261 1.00 97.50 255 PHE A CA 1
ATOM 2105 C C . PHE A 1 255 ? -10.193 -8.346 19.576 1.00 97.50 255 PHE A C 1
ATOM 2107 O O . PHE A 1 255 ? -9.622 -9.364 19.186 1.00 97.50 255 PHE A O 1
ATOM 2114 N N . ASP A 1 256 ? -11.336 -8.418 20.262 1.00 96.75 256 ASP A N 1
ATOM 2115 C CA . ASP A 1 256 ? -11.984 -9.697 20.560 1.00 96.75 256 ASP A CA 1
ATOM 2116 C C . ASP A 1 256 ? -12.390 -10.431 19.274 1.00 96.75 256 ASP A C 1
ATOM 2118 O O . ASP A 1 256 ? -13.123 -9.907 18.420 1.00 96.75 256 ASP A O 1
ATOM 2122 N N . GLY A 1 257 ? -11.898 -11.665 19.152 1.00 96.06 257 GLY A N 1
ATOM 2123 C CA . GLY A 1 257 ? -12.091 -12.511 17.976 1.00 96.06 257 GLY A CA 1
ATOM 2124 C C . GLY A 1 257 ? -11.263 -12.094 16.760 1.00 96.06 257 GLY A C 1
ATOM 2125 O O . GLY A 1 257 ? -11.635 -12.461 15.651 1.00 96.06 257 GLY A O 1
ATOM 2126 N N . TRP A 1 258 ? -10.192 -11.311 16.945 1.00 98.00 258 TRP A N 1
ATOM 2127 C CA . TRP A 1 258 ? -9.311 -10.931 15.845 1.00 98.00 258 TRP A CA 1
ATOM 2128 C C . TRP A 1 258 ? -8.190 -11.934 15.580 1.00 98.00 258 TRP A C 1
ATOM 2130 O O . TRP A 1 258 ? -7.570 -12.454 16.509 1.00 98.00 258 TRP A O 1
ATOM 2140 N N . GLU A 1 259 ? -7.861 -12.112 14.302 1.00 97.50 259 GLU A N 1
ATOM 2141 C CA . GLU A 1 259 ? -6.707 -12.892 13.849 1.00 97.50 259 GLU A CA 1
ATOM 2142 C C . GLU A 1 259 ? -5.549 -11.986 13.404 1.00 97.50 259 GLU A C 1
ATOM 2144 O O . GLU A 1 259 ? -5.747 -10.926 12.805 1.00 97.50 259 GLU A O 1
ATOM 2149 N N . PHE A 1 260 ? -4.314 -12.419 13.663 1.00 96.44 260 PHE A N 1
ATOM 2150 C CA . PHE A 1 260 ? -3.100 -11.687 13.297 1.00 96.44 260 PHE A CA 1
ATOM 2151 C C . PHE A 1 260 ? -2.140 -12.648 12.608 1.00 96.44 260 PHE A C 1
ATOM 2153 O O . PHE A 1 260 ? -1.584 -13.537 13.255 1.00 96.44 260 PHE A O 1
ATOM 2160 N N . ASN A 1 261 ? -1.961 -12.488 11.299 1.00 93.12 261 ASN A N 1
ATOM 2161 C CA . ASN A 1 261 ? -1.306 -13.499 10.477 1.00 93.12 261 ASN A CA 1
ATOM 2162 C C . ASN A 1 261 ? -0.088 -12.932 9.751 1.00 93.12 261 ASN A C 1
ATOM 2164 O O . ASN A 1 261 ? -0.158 -11.902 9.083 1.00 93.12 261 ASN A O 1
ATOM 2168 N N . LEU A 1 262 ? 1.014 -13.673 9.808 1.00 89.62 262 LEU A N 1
ATOM 2169 C CA . LEU A 1 262 ? 2.139 -13.513 8.893 1.00 89.62 262 LEU A CA 1
ATOM 2170 C C . LEU A 1 262 ? 1.905 -14.478 7.728 1.00 89.62 262 LEU A C 1
ATOM 2172 O O . LEU A 1 262 ? 2.033 -15.691 7.892 1.00 89.62 262 LEU A O 1
ATOM 2176 N N . ARG A 1 263 ? 1.487 -13.953 6.577 1.00 80.25 263 ARG A N 1
ATOM 2177 C CA . ARG A 1 263 ? 1.167 -14.739 5.386 1.00 80.25 263 ARG A CA 1
ATOM 2178 C C . ARG A 1 263 ? 2.445 -14.983 4.592 1.00 80.25 263 ARG A C 1
ATOM 2180 O O . ARG A 1 263 ? 3.026 -14.064 4.022 1.00 80.25 263 ARG A O 1
ATOM 2187 N N . THR A 1 264 ? 2.856 -16.241 4.545 1.00 63.97 264 THR A N 1
ATOM 2188 C CA . THR A 1 264 ? 3.861 -16.751 3.611 1.00 63.97 264 THR A CA 1
ATOM 2189 C C . THR A 1 264 ? 3.145 -17.341 2.405 1.00 63.97 264 THR A C 1
ATOM 2191 O O . THR A 1 264 ? 2.150 -18.043 2.581 1.00 63.97 264 THR A O 1
ATOM 2194 N N . VAL A 1 265 ? 3.629 -17.073 1.193 1.00 50.47 265 VAL A N 1
ATOM 2195 C CA . VAL A 1 265 ? 3.104 -17.735 -0.008 1.00 50.47 265 VAL A CA 1
ATOM 2196 C C . VAL A 1 265 ? 3.501 -19.214 0.077 1.00 50.47 265 VAL A C 1
ATOM 2198 O O . VAL A 1 265 ? 4.692 -19.521 0.061 1.00 50.47 265 VAL A O 1
ATOM 2201 N N . SER A 1 266 ? 2.519 -20.097 0.274 1.00 32.69 266 SER A N 1
ATOM 2202 C CA . SER A 1 266 ? 2.668 -21.561 0.274 1.00 32.69 266 SER A CA 1
ATOM 2203 C C . SER A 1 266 ? 2.393 -22.136 -1.103 1.00 32.69 266 SER A C 1
ATOM 2205 O O . SER A 1 266 ? 1.350 -21.723 -1.663 1.00 32.69 266 SER A O 1
#